Protein AF-0000000066196324 (afdb_homodimer)

Solvent-accessible surface area (backbone atoms only — not comparable to full-atom values): 17799 Å² total; per-residue (Å²): 128,84,72,71,69,70,69,41,38,28,31,6,32,29,72,33,53,55,50,26,10,28,18,34,34,38,29,37,66,86,58,65,70,42,82,74,51,70,40,72,48,75,42,63,86,89,48,53,70,41,58,39,38,46,50,49,46,50,54,51,49,51,51,46,68,74,65,58,53,77,41,42,16,29,51,56,80,77,58,54,43,79,42,72,67,38,53,48,27,35,15,33,46,25,35,52,40,24,53,43,26,74,72,65,71,52,78,63,45,45,32,48,67,50,57,36,30,40,70,76,69,40,54,80,57,51,69,66,55,48,39,50,51,51,27,62,73,66,68,47,93,76,75,75,86,52,54,25,42,57,2,41,43,34,20,50,25,40,55,55,63,61,79,53,94,79,128,128,83,72,71,69,70,69,42,39,27,31,6,32,29,73,33,53,55,50,26,10,28,18,34,34,38,26,36,66,85,58,66,70,41,83,72,50,69,41,72,49,74,43,63,88,87,49,54,69,40,57,39,40,47,50,49,45,52,52,51,49,50,52,44,69,74,64,59,53,78,43,41,15,29,51,56,80,79,57,54,44,81,38,74,67,40,52,48,28,33,13,33,46,26,35,52,39,25,52,42,25,73,73,65,70,51,78,64,46,46,32,47,65,51,57,36,29,38,70,76,70,41,54,79,57,50,69,66,56,47,38,52,50,50,28,62,74,68,68,48,93,76,74,75,85,53,55,26,42,56,2,42,44,34,20,51,25,41,55,57,62,62,80,53,96,77,127

InterPro domains:
  IPR002176 Crossover junction endodeoxyribonuclease RuvC [MF_00034] (8-161)
  IPR002176 Crossover junction endodeoxyribonuclease RuvC [PF02075] (11-156)
  IPR002176 Crossover junction endodeoxyribonuclease RuvC [PR00696] (11-24)
  IPR002176 Crossover junction endodeoxyribonuclease RuvC [PR00696] (69-85)
  IPR002176 Crossover junction endodeoxyribonuclease RuvC [PR00696] (91-107)
  IPR002176 Crossover junction endodeoxyribonuclease RuvC [PR00696] (115-134)
  IPR002176 Crossover junction endodeoxyribonuclease RuvC [PR00696] (146-158)
  IPR002176 Crossover junction endodeoxyribonuclease RuvC [PTHR30194] (8-164)
  IPR002176 Crossover junction endodeoxyribonuclease RuvC [cd16962] (10-160)
  IPR012337 Ribonuclease H-like superfamily [SSF53098] (9-162)
  IPR020563 Crossover junction endodeoxyribonuclease RuvC, magnesium-binding site [PS01321] (121-155)
  IPR036397 Ribonuclease H superfamily [G3DSA:3.30.420.10] (9-164)

pLDDT: mean 91.17, std 13.25, range [33.66, 98.88]

Organism: Synechocystis sp. (strain ATCC 27184 / PCC 6803 / Kazusa) (NCBI:txid1111708)

Foldseek 3Di:
DPPPPAWFWEWFWEFFQAKIKIWIWTDAAPDDIATDDIDMDGDDPPDDLVVSLVSLLVVLLVVCVVRVGPAYFYEDDDDDDPDPRSVSRVVSVVSNQCSCCVPNVYDYFYDYQQQLVVVLPGSPDDQVRLQVSLCVSNVNPDDDSDNNSVRSSRRNCVNNPGHDPPD/DPPPPAWFWEWFWEFFQAKIKIWIWTDAAPDDIATDDIDMDGDDPPDDLVVSLVSLLVVLLVVCVVRVGPAYFYEDDDDDPPDPRSVSRVVSVVSNQCSCCVPNVYDYFYDYQQQLVVVLPGSPDDQVRLQVSLCVSNVNPDDDSDNNSVRSSRRNCVNNPGHDPPD

Nearest PDB structures (foldseek):
  7xhj-assembly1_A  TM=9.266E-01  e=2.458E-14  Deinococcus radiodurans R1 = ATCC 13939 = DSM 20539
  4ep4-assembly1_B  TM=8.508E-01  e=8.827E-15  Thermus thermophilus HB8
  6lw3-assembly1_B  TM=9.001E-01  e=5.065E-14  Pseudomonas aeruginosa
  6s16-assembly1_B  TM=8.963E-01  e=1.795E-13  Thermus thermophilus HB8
  4ld0-assembly1_A  TM=8.942E-01  e=4.998E-13  Thermus thermophilus HB8

Secondary structure (DSSP, 8-state):
-------EEEEEEE--SSEEEEEEEEE-TTS-EEEEEEEEEE--TTS-HHHHHHHHHHHHHHHHHHH--SEEEEEPPP--TT-HHHHHHHHHHHHHHHHHHHHH-PPPEEE-HHHHHHHHT-TT--HHHHHHHHHHHHT-S---SSHHHHHHHHHHHHHTT------/-------EEEEEEE--SSEEEEEEEEE-TTS-EEEEEEEEEE--TTS-HHHHHHHHHHHHHHHHHHH--SEEEEEPPP--TT-HHHHHHHHHHHHHHHHHHHHH-PPPEEE-HHHHHHHHT-TT--HHHHHHHHHHHHT-S---SSHHHHHHHHHHHHHTT------

Structure (mmCIF, N/CA/C/O backbone):
data_AF-0000000066196324-model_v1
#
loop_
_entity.id
_entity.type
_entity.pdbx_description
1 polymer 'Crossover junction endodeoxyribonuclease RuvC'
#
loop_
_atom_site.group_PDB
_atom_site.id
_atom_site.type_symbol
_atom_site.label_atom_id
_atom_site.label_alt_id
_atom_site.label_comp_id
_atom_site.label_asym_id
_atom_site.label_entity_id
_atom_site.label_seq_id
_atom_site.pdbx_PDB_ins_code
_atom_site.Cartn_x
_atom_site.Cartn_y
_atom_site.Cartn_z
_atom_site.occupancy
_atom_site.B_iso_or_equiv
_atom_site.auth_seq_id
_atom_site.auth_comp_id
_atom_site.auth_asym_id
_atom_site.auth_atom_id
_atom_site.pdbx_PDB_model_num
ATOM 1 N N . MET A 1 1 ? 29.625 -33.938 -5.031 1 34.09 1 MET A N 1
ATOM 2 C CA . MET A 1 1 ? 28.391 -34.219 -4.316 1 34.09 1 MET A CA 1
ATOM 3 C C . MET A 1 1 ? 27.25 -33.375 -4.836 1 34.09 1 MET A C 1
ATOM 5 O O . MET A 1 1 ? 27.312 -32.125 -4.789 1 34.09 1 MET A O 1
ATOM 9 N N . ASP A 1 2 ? 26.672 -33.688 -5.973 1 37.53 2 ASP A N 1
ATOM 10 C CA . ASP A 1 2 ? 25.625 -33.062 -6.785 1 37.53 2 ASP A CA 1
ATOM 11 C C . ASP A 1 2 ? 24.5 -32.5 -5.906 1 37.53 2 ASP A C 1
ATOM 13 O O . ASP A 1 2 ? 23.812 -33.25 -5.207 1 37.53 2 ASP A O 1
ATOM 17 N N . GLN A 1 3 ? 24.797 -31.609 -4.949 1 40.84 3 GLN A N 1
ATOM 18 C CA . GLN A 1 3 ? 23.875 -31.078 -3.947 1 40.84 3 GLN A CA 1
ATOM 19 C C . GLN A 1 3 ? 22.453 -30.938 -4.516 1 40.84 3 GLN A C 1
ATOM 21 O O . GLN A 1 3 ? 22.234 -30.172 -5.445 1 40.84 3 GLN A O 1
ATOM 26 N N . THR A 1 4 ? 21.703 -31.984 -4.914 1 48.16 4 THR A N 1
ATOM 27 C CA . THR A 1 4 ? 20.281 -32.062 -5.223 1 48.16 4 THR A CA 1
ATOM 28 C C . THR A 1 4 ? 19.5 -30.969 -4.512 1 48.16 4 THR A C 1
ATOM 30 O O . THR A 1 4 ? 19.422 -30.969 -3.281 1 48.16 4 THR A O 1
ATOM 33 N N . GLU A 1 5 ? 19.688 -29.75 -4.926 1 57.16 5 GLU A N 1
ATOM 34 C CA . GLU A 1 5 ? 19.062 -28.594 -4.312 1 57.16 5 GLU A CA 1
ATOM 35 C C . GLU A 1 5 ? 17.641 -28.906 -3.85 1 57.16 5 GLU A C 1
ATOM 37 O O . GLU A 1 5 ? 16.859 -29.5 -4.594 1 57.16 5 GLU A O 1
ATOM 42 N N . ALA A 1 6 ? 17.422 -29.281 -2.492 1 67.38 6 ALA A N 1
ATOM 43 C CA . ALA A 1 6 ? 16.156 -29.625 -1.851 1 67.38 6 ALA A CA 1
ATOM 44 C C . ALA A 1 6 ? 15 -28.812 -2.441 1 67.38 6 ALA A C 1
ATOM 46 O O . ALA A 1 6 ? 15.203 -27.688 -2.924 1 67.38 6 ALA A O 1
ATOM 47 N N . ALA A 1 7 ? 13.883 -29.5 -2.73 1 84.19 7 ALA A N 1
ATOM 48 C CA . ALA A 1 7 ? 12.648 -28.859 -3.174 1 84.19 7 ALA A CA 1
ATOM 49 C C . ALA A 1 7 ? 12.336 -27.625 -2.332 1 84.19 7 ALA A C 1
ATOM 51 O O . ALA A 1 7 ? 12.578 -27.625 -1.124 1 84.19 7 ALA A O 1
ATOM 52 N N . GLN A 1 8 ? 12.094 -26.516 -3.062 1 92.94 8 GLN A N 1
ATOM 53 C CA . GLN A 1 8 ? 11.672 -25.297 -2.395 1 92.94 8 GLN A CA 1
ATOM 54 C C . GLN A 1 8 ? 10.172 -25.062 -2.562 1 92.94 8 GLN A C 1
ATOM 56 O O . GLN A 1 8 ? 9.594 -25.422 -3.588 1 92.94 8 GLN A O 1
ATOM 61 N N . ARG A 1 9 ? 9.555 -24.531 -1.529 1 97.81 9 ARG A N 1
ATOM 62 C CA . ARG A 1 9 ? 8.148 -24.141 -1.616 1 97.81 9 ARG A CA 1
ATOM 63 C C . ARG A 1 9 ? 8.016 -22.688 -2.043 1 97.81 9 ARG A C 1
ATOM 65 O O . ARG A 1 9 ? 8.562 -21.781 -1.394 1 97.81 9 ARG A O 1
ATOM 72 N N . TRP A 1 10 ? 7.324 -22.469 -3.158 1 98.25 10 TRP A N 1
ATOM 73 C CA . TRP A 1 10 ? 7.102 -21.141 -3.729 1 98.25 10 TRP A CA 1
ATOM 74 C C . TRP A 1 10 ? 5.652 -20.703 -3.539 1 98.25 10 TRP A C 1
ATOM 76 O O . TRP A 1 10 ? 4.73 -21.5 -3.709 1 98.25 10 TRP A O 1
ATOM 86 N N . LEU A 1 11 ? 5.52 -19.531 -3.145 1 98.81 11 LEU A N 1
ATOM 87 C CA . LEU A 1 11 ? 4.219 -18.875 -3.201 1 98.81 11 LEU A CA 1
ATOM 88 C C . LEU A 1 11 ? 4.148 -17.906 -4.383 1 98.81 11 LEU A C 1
ATOM 90 O O . LEU A 1 11 ? 5.004 -17.031 -4.531 1 98.81 11 LEU A O 1
ATOM 94 N N . GLY A 1 12 ? 3.213 -18.109 -5.297 1 98.75 12 GLY A N 1
ATOM 95 C CA . GLY A 1 12 ? 2.869 -17.141 -6.332 1 98.75 12 GLY A CA 1
ATOM 96 C C . GLY A 1 12 ? 1.691 -16.266 -5.961 1 98.75 12 GLY A C 1
ATOM 97 O O . GLY A 1 12 ? 0.708 -16.734 -5.391 1 98.75 12 GLY A O 1
ATOM 98 N N . ILE A 1 13 ? 1.803 -14.984 -6.246 1 98.75 13 ILE A N 1
ATOM 99 C CA . ILE A 1 13 ? 0.727 -14.055 -5.922 1 98.75 13 ILE A CA 1
ATOM 100 C C . ILE A 1 13 ? 0.417 -13.18 -7.137 1 98.75 13 ILE A C 1
ATOM 102 O O . ILE A 1 13 ? 1.325 -12.609 -7.75 1 98.75 13 ILE A O 1
ATOM 106 N N . ASP A 1 14 ? -0.79 -13.102 -7.535 1 97.56 14 ASP A N 1
ATOM 107 C CA . ASP A 1 14 ? -1.358 -12.094 -8.422 1 97.56 14 ASP A CA 1
ATOM 108 C C . ASP A 1 14 ? -2.141 -11.039 -7.633 1 97.56 14 ASP A C 1
ATOM 110 O O . ASP A 1 14 ? -3.322 -11.234 -7.34 1 97.56 14 ASP A O 1
ATOM 114 N N . PRO A 1 15 ? -1.51 -9.914 -7.387 1 96.81 15 PRO A N 1
ATOM 115 C CA . PRO A 1 15 ? -2.092 -8.969 -6.426 1 96.81 15 PRO A CA 1
ATOM 116 C C . PRO A 1 15 ? -3.305 -8.227 -6.984 1 96.81 15 PRO A C 1
ATOM 118 O O . PRO A 1 15 ? -3.387 -8 -8.195 1 96.81 15 PRO A O 1
ATOM 121 N N . GLY A 1 16 ? -4.18 -7.797 -6.148 1 94.44 16 GLY A N 1
ATOM 122 C CA . GLY A 1 16 ? -5.379 -7.004 -6.363 1 94.44 16 GLY A CA 1
ATOM 123 C C . GLY A 1 16 ? -6 -6.496 -5.074 1 94.44 16 GLY A C 1
ATOM 124 O O . GLY A 1 16 ? -5.605 -6.91 -3.984 1 94.44 16 GLY A O 1
ATOM 125 N N . LEU A 1 17 ? -6.922 -5.613 -5.285 1 94.69 17 LEU A N 1
ATOM 126 C CA . LEU A 1 17 ? -7.66 -5.176 -4.105 1 94.69 17 LEU A CA 1
ATOM 127 C C . LEU A 1 17 ? -8.906 -6.027 -3.896 1 94.69 17 LEU A C 1
ATOM 129 O O . LEU A 1 17 ? -9.141 -6.535 -2.799 1 94.69 17 LEU A O 1
ATOM 133 N N . ALA A 1 18 ? -9.648 -6.199 -4.965 1 95.69 18 ALA A N 1
ATOM 134 C CA . ALA A 1 18 ? -10.891 -6.965 -4.879 1 95.69 18 ALA A CA 1
ATOM 135 C C . ALA A 1 18 ? -10.609 -8.461 -4.852 1 95.69 18 ALA A C 1
ATOM 137 O O . ALA A 1 18 ? -11.219 -9.203 -4.082 1 95.69 18 ALA A O 1
ATOM 138 N N . ILE A 1 19 ? -9.656 -8.891 -5.688 1 97 19 ILE A N 1
ATOM 139 C CA . ILE A 1 19 ? -9.312 -10.305 -5.781 1 97 19 ILE A CA 1
ATOM 140 C C . ILE A 1 19 ? -7.797 -10.461 -5.84 1 97 19 ILE A C 1
ATOM 142 O O . ILE A 1 19 ? -7.121 -9.75 -6.582 1 97 19 ILE A O 1
ATOM 146 N N . ILE A 1 20 ? -7.238 -11.375 -5.016 1 98.12 20 ILE A N 1
ATOM 147 C CA . ILE A 1 20 ? -5.836 -11.773 -5.031 1 98.12 20 ILE A CA 1
ATOM 148 C C . ILE A 1 20 ? -5.727 -13.266 -5.332 1 98.12 20 ILE A C 1
ATOM 150 O O . ILE A 1 20 ? -6.312 -14.094 -4.625 1 98.12 20 ILE A O 1
ATOM 154 N N . GLY A 1 21 ? -5.055 -13.641 -6.43 1 98.38 21 GLY A N 1
ATOM 155 C CA . GLY A 1 21 ? -4.734 -15.047 -6.656 1 98.38 21 GLY A CA 1
ATOM 156 C C . GLY A 1 21 ? -3.484 -15.492 -5.922 1 98.38 21 GLY A C 1
ATOM 157 O O . GLY A 1 21 ? -2.527 -14.734 -5.785 1 98.38 21 GLY A O 1
ATOM 158 N N . TRP A 1 22 ? -3.498 -16.719 -5.434 1 98.81 22 TRP A N 1
ATOM 159 C CA . TRP A 1 22 ? -2.318 -17.281 -4.785 1 98.81 22 TRP A CA 1
ATOM 160 C C . TRP A 1 22 ? -2.158 -18.766 -5.137 1 98.81 22 TRP A C 1
ATOM 162 O O . TRP A 1 22 ? -3.135 -19.438 -5.469 1 98.81 22 TRP A O 1
ATOM 172 N N . ALA A 1 23 ? -0.901 -19.203 -5.148 1 98.69 23 ALA A N 1
ATOM 173 C CA . ALA A 1 23 ? -0.61 -20.609 -5.422 1 98.69 23 ALA A CA 1
ATOM 174 C C . ALA A 1 23 ? 0.661 -21.062 -4.703 1 98.69 23 ALA A C 1
ATOM 176 O O . ALA A 1 23 ? 1.608 -20.281 -4.566 1 98.69 23 ALA A O 1
ATOM 177 N N . ILE A 1 24 ? 0.648 -22.281 -4.246 1 98.62 24 ILE A N 1
ATOM 178 C CA . ILE A 1 24 ? 1.79 -22.906 -3.592 1 98.62 24 ILE A CA 1
ATOM 179 C C . ILE A 1 24 ? 2.346 -24.016 -4.477 1 98.62 24 ILE A C 1
ATOM 181 O O . ILE A 1 24 ? 1.619 -24.938 -4.855 1 98.62 24 ILE A O 1
ATOM 185 N N . LEU A 1 25 ? 3.588 -23.891 -4.812 1 97.62 25 LEU A N 1
ATOM 186 C CA . LEU A 1 25 ? 4.281 -24.906 -5.598 1 97.62 25 LEU A CA 1
ATOM 187 C C . LEU A 1 25 ? 5.48 -25.453 -4.836 1 97.62 25 LEU A C 1
ATOM 189 O O . LEU A 1 25 ? 6.203 -24.703 -4.176 1 97.62 25 LEU A O 1
ATOM 193 N N . ASP A 1 26 ? 5.648 -26.766 -4.926 1 96.81 26 ASP A N 1
ATOM 194 C CA . ASP A 1 26 ? 6.902 -27.391 -4.504 1 96.81 26 ASP A CA 1
ATOM 195 C C . ASP A 1 26 ? 7.738 -27.812 -5.711 1 96.81 26 ASP A C 1
ATOM 197 O O . ASP A 1 26 ? 7.207 -28.359 -6.684 1 96.81 26 ASP A O 1
ATOM 201 N N . GLY A 1 27 ? 9 -27.438 -5.695 1 93.44 27 GLY A N 1
ATOM 202 C CA . GLY A 1 27 ? 9.797 -27.938 -6.801 1 93.44 27 GLY A CA 1
ATOM 203 C C . GLY A 1 27 ? 11.242 -27.484 -6.758 1 93.44 27 GLY A C 1
ATOM 204 O O . GLY A 1 27 ? 11.664 -26.828 -5.797 1 93.44 27 GLY A O 1
ATOM 205 N N . GLN A 1 28 ? 11.922 -28.016 -7.676 1 88.19 28 GLN A N 1
ATOM 206 C CA . GLN A 1 28 ? 13.289 -27.594 -7.977 1 88.19 28 GLN A CA 1
ATOM 207 C C . GLN A 1 28 ? 13.367 -26.922 -9.344 1 88.19 28 GLN A C 1
ATOM 209 O O . GLN A 1 28 ? 12.641 -27.297 -10.266 1 88.19 28 GLN A O 1
ATOM 214 N N . PRO A 1 29 ? 14.242 -25.938 -9.383 1 81.62 29 PRO A N 1
ATOM 215 C CA . PRO A 1 29 ? 14.359 -25.234 -10.672 1 81.62 29 PRO A CA 1
ATOM 216 C C . PRO A 1 29 ? 14.57 -26.188 -11.836 1 81.62 29 PRO A C 1
ATOM 218 O O . PRO A 1 29 ? 15.391 -27.109 -11.75 1 81.62 29 PRO A O 1
ATOM 221 N N . ASP A 1 30 ? 13.812 -25.922 -12.883 1 75.56 30 ASP A N 1
ATOM 222 C CA . ASP A 1 30 ? 13.922 -26.594 -14.172 1 75.56 30 ASP A CA 1
ATOM 223 C C . ASP A 1 30 ? 13.719 -28.094 -14.023 1 75.56 30 ASP A C 1
ATOM 225 O O . ASP A 1 30 ? 14.227 -28.875 -14.828 1 75.56 30 ASP A O 1
ATOM 229 N N . LEU A 1 31 ? 13.266 -28.516 -12.93 1 78.5 31 LEU A N 1
ATOM 230 C CA . LEU A 1 31 ? 12.891 -29.906 -12.75 1 78.5 31 LEU A CA 1
ATOM 231 C C . LEU A 1 31 ? 11.383 -30.047 -12.57 1 78.5 31 LEU A C 1
ATOM 233 O O . LEU A 1 31 ? 10.609 -29.297 -13.156 1 78.5 31 LEU A O 1
ATOM 237 N N . SER A 1 32 ? 10.984 -30.906 -11.656 1 84.75 32 SER A N 1
ATOM 238 C CA . SER A 1 32 ? 9.562 -31.156 -11.469 1 84.75 32 SER A CA 1
ATOM 239 C C . SER A 1 32 ? 8.969 -30.203 -10.438 1 84.75 32 SER A C 1
ATOM 241 O O . SER A 1 32 ? 9.625 -29.828 -9.469 1 84.75 32 SER A O 1
ATOM 243 N N . ALA A 1 33 ? 7.863 -29.562 -10.859 1 92.81 33 ALA A N 1
ATOM 244 C CA . ALA A 1 33 ? 7.074 -28.734 -9.945 1 92.81 33 ALA A CA 1
ATOM 245 C C . ALA A 1 33 ? 5.75 -29.422 -9.602 1 92.81 33 ALA A C 1
ATOM 247 O O . ALA A 1 33 ? 5.133 -30.062 -10.461 1 92.81 33 ALA A O 1
ATOM 248 N N . HIS A 1 34 ? 5.441 -29.359 -8.336 1 95.12 34 HIS A N 1
ATOM 249 C CA . HIS A 1 34 ? 4.18 -29.906 -7.84 1 95.12 34 HIS A CA 1
ATOM 250 C C . HIS A 1 34 ? 3.275 -28.797 -7.305 1 95.12 34 HIS A C 1
ATOM 252 O O . HIS A 1 34 ? 3.705 -27.984 -6.492 1 95.12 34 HIS A O 1
ATOM 258 N N . LEU A 1 35 ? 2.037 -28.781 -7.809 1 96.69 35 LEU A N 1
ATOM 259 C CA . LEU A 1 35 ? 1.046 -27.828 -7.305 1 96.69 35 LEU A CA 1
ATOM 260 C C . LEU A 1 35 ? 0.462 -28.312 -5.98 1 96.69 35 LEU A C 1
ATOM 262 O O . LEU A 1 35 ? -0.25 -29.328 -5.941 1 96.69 35 LEU A O 1
ATOM 266 N N . VAL A 1 36 ? 0.73 -27.656 -4.902 1 97.38 36 VAL A N 1
ATOM 267 C CA . VAL A 1 36 ? 0.341 -28.062 -3.557 1 97.38 36 VAL A CA 1
ATOM 268 C C . VAL A 1 36 ? -1.073 -27.562 -3.256 1 97.38 36 VAL A C 1
ATOM 270 O O . VAL A 1 36 ? -1.91 -28.328 -2.762 1 97.38 36 VAL A O 1
ATOM 273 N N . ASP A 1 37 ? -1.318 -26.312 -3.469 1 98 37 ASP A N 1
ATOM 274 C CA . ASP A 1 37 ? -2.611 -25.672 -3.225 1 98 37 ASP A CA 1
ATOM 275 C C . ASP A 1 37 ? -2.709 -24.328 -3.949 1 98 37 ASP A C 1
ATOM 277 O O . ASP A 1 37 ? -1.703 -23.797 -4.426 1 98 37 ASP A O 1
ATOM 281 N N . TYR A 1 38 ? -3.908 -23.875 -4.152 1 98.06 38 TYR A N 1
ATOM 282 C CA . TYR A 1 38 ? -4.145 -22.594 -4.797 1 98.06 38 TYR A CA 1
ATOM 283 C C . TYR A 1 38 ? -5.523 -22.047 -4.434 1 98.06 38 TYR A C 1
ATOM 285 O O . TYR A 1 38 ? -6.359 -22.766 -3.893 1 98.06 38 TYR A O 1
ATOM 293 N N . GLY A 1 39 ? -5.707 -20.766 -4.645 1 98 39 GLY A N 1
ATOM 294 C CA . GLY A 1 39 ? -6.996 -20.156 -4.363 1 98 39 GLY A CA 1
ATOM 295 C C . GLY A 1 39 ? -7.012 -18.672 -4.594 1 98 39 GLY A C 1
ATOM 296 O O . GLY A 1 39 ? -6.145 -18.125 -5.285 1 98 39 GLY A O 1
ATOM 297 N N . ILE A 1 40 ? -8.117 -18.078 -4.137 1 98.19 40 ILE A N 1
ATOM 298 C CA . ILE A 1 40 ? -8.273 -16.641 -4.25 1 98.19 40 ILE A CA 1
ATOM 299 C C . ILE A 1 40 ? -8.625 -16.047 -2.891 1 98.19 40 ILE A C 1
ATOM 301 O O . ILE A 1 40 ? -9.234 -16.719 -2.055 1 98.19 40 ILE A O 1
ATOM 305 N N . ILE A 1 41 ? -8.133 -14.883 -2.641 1 98.19 41 ILE A N 1
ATOM 306 C CA . ILE A 1 41 ? -8.578 -14.008 -1.563 1 98.19 41 ILE A CA 1
ATOM 307 C C . ILE A 1 41 ? -9.516 -12.938 -2.123 1 98.19 41 ILE A C 1
ATOM 309 O O . ILE A 1 41 ? -9.172 -12.234 -3.072 1 98.19 41 ILE A O 1
ATOM 313 N N . GLU A 1 42 ? -10.711 -12.836 -1.603 1 97.88 42 GLU A N 1
ATOM 314 C CA . GLU A 1 42 ? -11.68 -11.844 -2.062 1 97.88 42 GLU A CA 1
ATOM 315 C C . GLU A 1 42 ? -12.039 -10.859 -0.95 1 97.88 42 GLU A C 1
ATOM 317 O O . GLU A 1 42 ? -12.203 -11.258 0.205 1 97.88 42 GLU A O 1
ATOM 322 N N . THR A 1 43 ? -12.047 -9.625 -1.258 1 97.75 43 THR A N 1
ATOM 323 C CA . THR A 1 43 ? -12.57 -8.617 -0.341 1 97.75 43 THR A CA 1
ATOM 324 C C . THR A 1 43 ? -13.914 -8.094 -0.827 1 97.75 43 THR A C 1
ATOM 326 O O . THR A 1 43 ? -14.18 -8.055 -2.031 1 97.75 43 THR A O 1
ATOM 329 N N . SER A 1 44 ? -14.742 -7.676 0.057 1 96 44 SER A N 1
ATOM 330 C CA . SER A 1 44 ? -16.078 -7.203 -0.299 1 96 44 SER A CA 1
ATOM 331 C C . SER A 1 44 ? -16.031 -5.805 -0.902 1 96 44 SER A C 1
ATOM 333 O O . SER A 1 44 ? -15.352 -4.918 -0.373 1 96 44 SER A O 1
ATOM 335 N N . LYS A 1 45 ? -16.797 -5.617 -1.94 1 92.88 45 LYS A N 1
ATOM 336 C CA . LYS A 1 45 ? -16.891 -4.316 -2.594 1 92.88 45 LYS A CA 1
ATOM 337 C C . LYS A 1 45 ? -17.609 -3.301 -1.703 1 92.88 45 LYS A C 1
ATOM 339 O O . LYS A 1 45 ? -17.578 -2.098 -1.979 1 92.88 45 LYS A O 1
ATOM 344 N N . ASN A 1 46 ? -18.266 -3.777 -0.652 1 95.5 46 ASN A N 1
ATOM 345 C CA . ASN A 1 46 ? -19.016 -2.908 0.249 1 95.5 46 ASN A CA 1
ATOM 346 C C . ASN A 1 46 ? -18.109 -2.34 1.35 1 95.5 46 ASN A C 1
ATOM 348 O O . ASN A 1 46 ? -18.547 -1.487 2.127 1 95.5 46 ASN A O 1
ATOM 352 N N . LEU A 1 47 ? -16.906 -2.783 1.389 1 96.06 47 LEU A N 1
ATOM 353 C CA . LEU A 1 47 ? -15.961 -2.316 2.402 1 96.06 47 LEU A CA 1
ATOM 354 C C . LEU A 1 47 ? -15.094 -1.187 1.86 1 96.06 47 LEU A C 1
ATOM 356 O O . LEU A 1 47 ? -14.797 -1.145 0.664 1 96.06 47 LEU A O 1
ATOM 360 N N . SER A 1 48 ? -14.711 -0.273 2.764 1 95.19 48 SER A N 1
ATOM 361 C CA . SER A 1 48 ? -13.75 0.766 2.4 1 95.19 48 SER A CA 1
ATOM 362 C C . SER A 1 48 ? -12.375 0.173 2.111 1 95.19 48 SER A C 1
ATOM 364 O O . SER A 1 48 ? -12.102 -0.975 2.469 1 95.19 48 SER A O 1
ATOM 366 N N . THR A 1 49 ? -11.555 0.912 1.455 1 94.56 49 THR A N 1
ATOM 367 C CA . THR A 1 49 ? -10.219 0.446 1.122 1 94.56 49 THR A CA 1
ATOM 368 C C . THR A 1 49 ? -9.461 0.033 2.381 1 94.56 49 THR A C 1
ATOM 370 O O . THR A 1 49 ? -8.906 -1.067 2.447 1 94.56 49 THR A O 1
ATOM 373 N N . PRO A 1 50 ? -9.477 0.82 3.496 1 96.81 50 PRO A N 1
ATOM 374 C CA . PRO A 1 50 ? -8.766 0.406 4.703 1 96.81 50 PRO A CA 1
ATOM 375 C C . PRO A 1 50 ? -9.297 -0.9 5.289 1 96.81 50 PRO A C 1
ATOM 377 O O . PRO A 1 50 ? -8.523 -1.737 5.754 1 96.81 50 PRO A O 1
ATOM 380 N N . GLU A 1 51 ? -10.586 -1.053 5.227 1 97.81 51 GLU A N 1
ATOM 381 C CA . GLU A 1 51 ? -11.188 -2.297 5.703 1 97.81 51 GLU A CA 1
ATOM 382 C C . GLU A 1 51 ? -10.703 -3.49 4.879 1 97.81 51 GLU A C 1
ATOM 384 O O . GLU A 1 51 ? -10.406 -4.551 5.43 1 97.81 51 GLU A O 1
ATOM 389 N N . ARG A 1 52 ? -10.68 -3.297 3.623 1 98.31 52 ARG A N 1
ATOM 390 C CA . ARG A 1 52 ? -10.211 -4.352 2.729 1 98.31 52 ARG A CA 1
ATOM 391 C C . ARG A 1 52 ? -8.734 -4.664 2.975 1 98.31 52 ARG A C 1
ATOM 393 O O . ARG A 1 52 ? -8.328 -5.824 2.906 1 98.31 52 ARG A O 1
ATOM 400 N N . LEU A 1 53 ? -7.973 -3.674 3.297 1 98.56 53 LEU A N 1
ATOM 401 C CA . LEU A 1 53 ? -6.547 -3.863 3.553 1 98.56 53 LEU A CA 1
ATOM 402 C C . LEU A 1 53 ? -6.328 -4.688 4.816 1 98.56 53 LEU A C 1
ATOM 404 O O . LEU A 1 53 ? -5.406 -5.504 4.879 1 98.56 53 LEU A O 1
ATOM 408 N N . VAL A 1 54 ? -7.168 -4.488 5.824 1 98.69 54 VAL A N 1
ATOM 409 C CA . VAL A 1 54 ? -7.086 -5.285 7.047 1 98.69 54 VAL A CA 1
ATOM 410 C C . VAL A 1 54 ? -7.383 -6.75 6.727 1 98.69 54 VAL A C 1
ATOM 412 O O . VAL A 1 54 ? -6.703 -7.648 7.227 1 98.69 54 VAL A O 1
ATOM 415 N N . GLU A 1 55 ? -8.359 -6.969 5.863 1 98.56 55 GLU A N 1
ATOM 416 C CA . GLU A 1 55 ? -8.672 -8.328 5.441 1 98.56 55 GLU A CA 1
ATOM 417 C C . GLU A 1 55 ? -7.496 -8.969 4.703 1 98.56 55 GLU A C 1
ATOM 419 O O . GLU A 1 55 ? -7.148 -10.117 4.957 1 98.56 55 GLU A O 1
ATOM 424 N N . ILE A 1 56 ? -6.914 -8.227 3.836 1 98.81 56 ILE A N 1
ATOM 425 C CA . ILE A 1 56 ? -5.789 -8.719 3.051 1 98.81 56 ILE A CA 1
ATOM 426 C C . ILE A 1 56 ? -4.621 -9.055 3.977 1 98.81 56 ILE A C 1
ATOM 428 O O . ILE A 1 56 ? -3.994 -10.109 3.832 1 98.81 56 ILE A O 1
ATOM 432 N N . GLU A 1 57 ? -4.324 -8.164 4.949 1 98.88 57 GLU A N 1
ATOM 433 C CA . GLU A 1 57 ? -3.262 -8.43 5.914 1 98.88 57 GLU A CA 1
ATOM 434 C C . GLU A 1 57 ? -3.479 -9.766 6.621 1 98.88 57 GLU A C 1
ATOM 436 O O . GLU A 1 57 ? -2.553 -10.578 6.73 1 98.88 57 GLU A O 1
ATOM 441 N N . GLN A 1 58 ? -4.695 -9.969 7.047 1 98.75 58 GLN A N 1
ATOM 442 C CA . GLN A 1 58 ? -5.023 -11.18 7.789 1 98.75 58 GLN A CA 1
ATOM 443 C C . GLN A 1 58 ? -4.914 -12.422 6.902 1 98.75 58 GLN A C 1
ATOM 445 O O . GLN A 1 58 ? -4.363 -13.445 7.316 1 98.75 58 GLN A O 1
ATOM 450 N N . ASP A 1 59 ? -5.438 -12.352 5.707 1 98.75 59 ASP A N 1
ATOM 451 C CA . ASP A 1 59 ? -5.457 -13.5 4.812 1 98.75 59 ASP A CA 1
ATOM 452 C C . ASP A 1 59 ? -4.039 -13.883 4.383 1 98.75 59 ASP A C 1
ATOM 454 O O . ASP A 1 59 ? -3.709 -15.07 4.309 1 98.75 59 ASP A O 1
ATOM 458 N N . ILE A 1 60 ? -3.205 -12.891 4.113 1 98.81 60 ILE A N 1
ATOM 459 C CA . ILE A 1 60 ? -1.823 -13.172 3.744 1 98.81 60 ILE A CA 1
ATOM 460 C C . ILE A 1 60 ? -1.083 -13.781 4.934 1 98.81 60 ILE A C 1
ATOM 462 O O . ILE A 1 60 ? -0.297 -14.719 4.77 1 98.81 60 ILE A O 1
ATOM 466 N N . HIS A 1 61 ? -1.34 -13.242 6.121 1 98.75 61 HIS A N 1
ATOM 467 C CA . HIS A 1 61 ? -0.76 -13.805 7.332 1 98.75 61 HIS A CA 1
ATOM 468 C C . HIS A 1 61 ? -1.078 -15.297 7.453 1 98.75 61 HIS A C 1
ATOM 470 O O . HIS A 1 61 ? -0.184 -16.109 7.695 1 98.75 61 HIS A O 1
ATOM 476 N N . VAL A 1 62 ? -2.314 -15.648 7.23 1 98.62 62 VAL A N 1
ATOM 477 C CA . VAL A 1 62 ? -2.766 -17.031 7.367 1 98.62 62 VAL A CA 1
ATOM 478 C C . VAL A 1 62 ? -2.076 -17.906 6.32 1 98.62 62 VAL A C 1
ATOM 480 O O . VAL A 1 62 ? -1.626 -19 6.625 1 98.62 62 VAL A O 1
ATOM 483 N N . LEU A 1 63 ? -1.97 -17.375 5.125 1 98.56 63 LEU A N 1
ATOM 484 C CA . LEU A 1 63 ? -1.325 -18.094 4.031 1 98.56 63 LEU A CA 1
ATOM 485 C C . LEU A 1 63 ? 0.135 -18.391 4.359 1 98.56 63 LEU A C 1
ATOM 487 O O . LEU A 1 63 ? 0.604 -19.516 4.176 1 98.56 63 LEU A O 1
ATOM 491 N N . LEU A 1 64 ? 0.851 -17.406 4.875 1 98.75 64 LEU A N 1
ATOM 492 C CA . LEU A 1 64 ? 2.266 -17.547 5.199 1 98.75 64 LEU A CA 1
ATOM 493 C C . LEU A 1 64 ? 2.459 -18.516 6.363 1 98.75 64 LEU A C 1
ATOM 495 O O . LEU A 1 64 ? 3.414 -19.297 6.375 1 98.75 64 LEU A O 1
ATOM 499 N N . GLU A 1 65 ? 1.566 -18.438 7.336 1 98.56 65 GLU A N 1
ATOM 500 C CA . GLU A 1 65 ? 1.643 -19.328 8.492 1 98.56 65 GLU A CA 1
ATOM 501 C C . GLU A 1 65 ? 1.377 -20.766 8.094 1 98.56 65 GLU A C 1
ATOM 503 O O . GLU A 1 65 ? 2.072 -21.688 8.547 1 98.56 65 GLU A O 1
ATOM 508 N N . GLU A 1 66 ? 0.442 -20.953 7.25 1 98.5 66 GLU A N 1
ATOM 509 C CA . GLU A 1 66 ? 0.011 -22.297 6.867 1 98.5 66 GLU A CA 1
ATOM 510 C C . GLU A 1 66 ? 1.062 -22.984 6.004 1 98.5 66 GLU A C 1
ATOM 512 O O . GLU A 1 66 ? 1.339 -24.172 6.188 1 98.5 66 GLU A O 1
ATOM 517 N N . PHE A 1 67 ? 1.721 -22.25 5.043 1 98.56 67 PHE A N 1
ATOM 518 C CA . PHE A 1 67 ? 2.498 -22.938 4.023 1 98.56 67 PHE A CA 1
ATOM 519 C C . PHE A 1 67 ? 3.986 -22.672 4.195 1 98.56 67 PHE A C 1
ATOM 521 O O . PHE A 1 67 ? 4.824 -23.375 3.631 1 98.56 67 PHE A O 1
ATOM 528 N N . SER A 1 68 ? 4.344 -21.547 4.91 1 98.25 68 SER A N 1
ATOM 529 C CA . SER A 1 68 ? 5.727 -21.172 5.195 1 98.25 68 SER A CA 1
ATOM 530 C C . SER A 1 68 ? 6.59 -21.25 3.943 1 98.25 68 SER A C 1
ATOM 532 O O . SER A 1 68 ? 7.621 -21.938 3.938 1 98.25 68 SER A O 1
ATOM 534 N N . PRO A 1 69 ? 6.195 -20.547 2.898 1 98.56 69 PRO A N 1
ATOM 535 C CA . PRO A 1 69 ? 6.996 -20.594 1.672 1 98.56 69 PRO A CA 1
ATOM 536 C C . PRO A 1 69 ? 8.422 -20.078 1.879 1 98.56 69 PRO A C 1
ATOM 538 O O . PRO A 1 69 ? 8.664 -19.266 2.766 1 98.56 69 PRO A O 1
ATOM 541 N N . GLN A 1 70 ? 9.312 -20.562 1.07 1 97.56 70 GLN A N 1
ATOM 542 C CA . GLN A 1 70 ? 10.711 -20.141 1.123 1 97.56 70 GLN A CA 1
ATOM 543 C C . GLN A 1 70 ? 11.008 -19.078 0.076 1 97.56 70 GLN A C 1
ATOM 545 O O . GLN A 1 70 ? 12.016 -18.375 0.168 1 97.56 70 GLN A O 1
ATOM 550 N N . ALA A 1 71 ? 10.172 -18.969 -0.913 1 97.94 71 ALA A N 1
ATOM 551 C CA . ALA A 1 71 ? 10.305 -17.984 -1.982 1 97.94 71 ALA A CA 1
ATOM 552 C C . ALA A 1 71 ? 8.938 -17.516 -2.479 1 97.94 71 ALA A C 1
ATOM 554 O O . ALA A 1 71 ? 7.949 -18.25 -2.365 1 97.94 71 ALA A O 1
ATOM 555 N N . ILE A 1 72 ? 8.922 -16.328 -2.945 1 98.5 72 ILE A N 1
ATOM 556 C CA . ILE A 1 72 ? 7.664 -15.758 -3.393 1 98.5 72 ILE A CA 1
ATOM 557 C C . ILE A 1 72 ? 7.867 -15.047 -4.73 1 98.5 72 ILE A C 1
ATOM 559 O O . ILE A 1 72 ? 8.859 -14.344 -4.922 1 98.5 72 ILE A O 1
ATOM 563 N N . ALA A 1 73 ? 7.008 -15.273 -5.684 1 98.12 73 ALA A N 1
ATOM 564 C CA . ALA A 1 73 ? 6.922 -14.523 -6.934 1 98.12 73 ALA A CA 1
ATOM 565 C C . ALA A 1 73 ? 5.602 -13.766 -7.023 1 98.12 73 ALA A C 1
ATOM 567 O O . ALA A 1 73 ? 4.551 -14.281 -6.641 1 98.12 73 ALA A O 1
ATOM 568 N N . MET A 1 74 ? 5.668 -12.555 -7.488 1 97.44 74 MET A N 1
ATOM 569 C CA . MET A 1 74 ? 4.473 -11.719 -7.586 1 97.44 74 MET A CA 1
ATOM 570 C C . MET A 1 74 ? 4.488 -10.898 -8.875 1 97.44 74 MET A C 1
ATOM 572 O O . MET A 1 74 ? 5.551 -10.469 -9.328 1 97.44 74 MET A O 1
ATOM 576 N N . GLU A 1 75 ? 3.299 -10.742 -9.414 1 94.31 75 GLU A N 1
ATOM 577 C CA . GLU A 1 75 ? 3.188 -9.844 -10.562 1 94.31 75 GLU A CA 1
ATOM 578 C C . GLU A 1 75 ? 3.236 -8.383 -10.125 1 94.31 75 GLU A C 1
ATOM 580 O O . GLU A 1 75 ? 2.572 -8 -9.156 1 94.31 75 GLU A O 1
ATOM 585 N N . MET A 1 76 ? 4 -7.602 -10.805 1 88.38 76 MET A N 1
ATOM 586 C CA . MET A 1 76 ? 4.004 -6.16 -10.57 1 88.38 76 MET A CA 1
ATOM 587 C C . MET A 1 76 ? 2.881 -5.484 -11.352 1 88.38 76 MET A C 1
ATOM 589 O O . MET A 1 76 ? 2.861 -5.523 -12.578 1 88.38 76 MET A O 1
ATOM 593 N N . PRO A 1 77 ? 1.963 -4.84 -10.594 1 83.69 77 PRO A N 1
ATOM 594 C CA . PRO A 1 77 ? 0.881 -4.156 -11.305 1 83.69 77 PRO A CA 1
ATOM 595 C C . PRO A 1 77 ? 1.381 -2.998 -12.164 1 83.69 77 PRO A C 1
ATOM 597 O O . PRO A 1 77 ? 2.375 -2.352 -11.82 1 83.69 77 PRO A O 1
ATOM 600 N N . PHE A 1 78 ? 0.664 -2.867 -13.367 1 72.94 78 PHE A N 1
ATOM 601 C CA . PHE A 1 78 ? 0.943 -1.729 -14.234 1 72.94 78 PHE A CA 1
ATOM 602 C C . PHE A 1 78 ? 0.317 -0.456 -13.672 1 72.94 78 PHE A C 1
ATOM 604 O O . PHE A 1 78 ? -0.781 -0.492 -13.117 1 72.94 78 PHE A O 1
ATOM 611 N N . PHE A 1 79 ? 1.087 0.58 -13.445 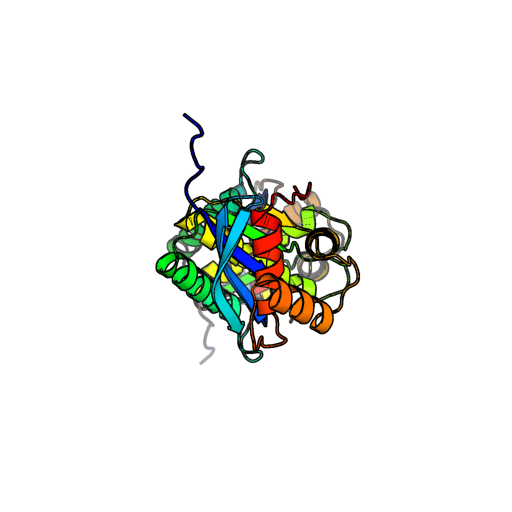1 64.31 79 PHE A N 1
ATOM 612 C CA . PHE A 1 79 ? 0.579 1.815 -12.859 1 64.31 79 PHE A CA 1
ATOM 613 C C . PHE A 1 79 ? 0.283 2.846 -13.945 1 64.31 79 PHE A C 1
ATOM 615 O O . PHE A 1 79 ? 1.197 3.324 -14.617 1 64.31 79 PHE A O 1
ATOM 622 N N . SER A 1 80 ? -0.789 2.562 -14.602 1 56.19 80 SER A N 1
ATOM 623 C CA . SER A 1 80 ? -1.128 3.652 -15.516 1 56.19 80 SER A CA 1
ATOM 624 C C . SER A 1 80 ? -1.935 4.734 -14.805 1 56.19 80 SER A C 1
ATOM 626 O O . SER A 1 80 ? -2.637 4.453 -13.828 1 56.19 80 SER A O 1
ATOM 628 N N . ARG A 1 81 ? -1.734 6.016 -15.117 1 49.53 81 ARG A N 1
ATOM 629 C CA . ARG A 1 81 ? -2.17 7.316 -14.617 1 49.53 81 ARG A CA 1
ATOM 630 C C . ARG A 1 81 ? -3.643 7.285 -14.227 1 49.53 81 ARG A C 1
ATOM 632 O O . ARG A 1 81 ? -4.062 8.008 -13.32 1 49.53 81 ARG A O 1
ATOM 639 N N . GLN A 1 82 ? -4.371 6.715 -15.078 1 49.16 82 GLN A N 1
ATOM 640 C CA . GLN A 1 82 ? -5.773 7.113 -15.07 1 49.16 82 GLN A CA 1
ATOM 641 C C . GLN A 1 82 ? -6.594 6.223 -14.141 1 49.16 82 GLN A C 1
ATOM 643 O O . GLN A 1 82 ? -7.785 6.457 -13.938 1 49.16 82 GLN A O 1
ATOM 648 N N . ILE A 1 83 ? -5.977 5.211 -13.539 1 52.53 83 ILE A N 1
ATOM 649 C CA . ILE A 1 83 ? -7.051 4.32 -13.117 1 52.53 83 ILE A CA 1
ATOM 650 C C . ILE A 1 83 ? -7.105 4.266 -11.586 1 52.53 83 ILE A C 1
ATOM 652 O O . ILE A 1 83 ? -6.102 3.975 -10.938 1 52.53 83 ILE A O 1
ATOM 656 N N . LYS A 1 84 ? -8.086 5.008 -10.992 1 55.41 84 LYS A N 1
ATOM 657 C CA . LYS A 1 84 ? -8.5 4.848 -9.602 1 55.41 84 LYS A CA 1
ATOM 658 C C . LYS A 1 84 ? -8.195 3.439 -9.102 1 55.41 84 LYS A C 1
ATOM 660 O O . LYS A 1 84 ? -7.695 3.266 -7.984 1 55.41 84 LYS A O 1
ATOM 665 N N . ALA A 1 85 ? -8.461 2.49 -9.961 1 57.97 85 ALA A N 1
ATOM 666 C CA . ALA A 1 85 ? -8.242 1.085 -9.625 1 57.97 85 ALA A CA 1
ATOM 667 C C . ALA A 1 85 ? -6.77 0.815 -9.328 1 57.97 85 ALA A C 1
ATOM 669 O O . ALA A 1 85 ? -6.445 0.016 -8.445 1 57.97 85 ALA A O 1
ATOM 670 N N . ALA A 1 86 ? -6.035 1.7 -9.898 1 67.12 86 ALA A N 1
ATOM 671 C CA . ALA A 1 86 ? -4.594 1.498 -9.758 1 67.12 86 ALA A CA 1
ATOM 672 C C . ALA A 1 86 ? -4.121 1.893 -8.359 1 67.12 86 ALA A C 1
ATOM 674 O O . ALA A 1 86 ? -3.244 1.242 -7.789 1 67.12 86 ALA A O 1
ATOM 675 N N . GLY A 1 87 ? -4.895 2.762 -7.754 1 81.38 87 GLY A N 1
ATOM 676 C CA . GLY A 1 87 ? -4.52 3.178 -6.414 1 81.38 87 GLY A CA 1
ATOM 677 C C . GLY A 1 87 ? -4.785 2.113 -5.363 1 81.38 87 GLY A C 1
ATOM 678 O O . GLY A 1 87 ? -3.924 1.834 -4.527 1 81.38 87 GLY A O 1
ATOM 679 N N . GLY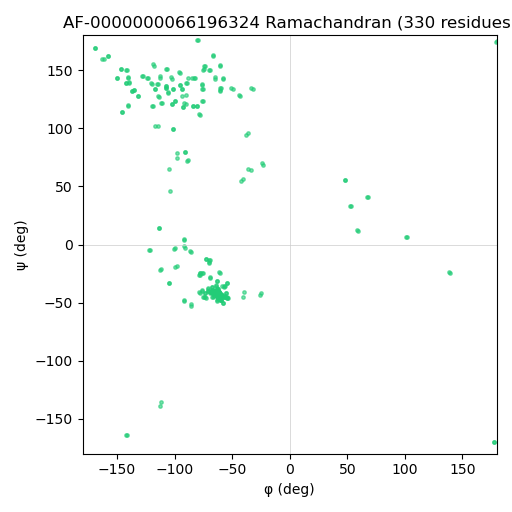 A 1 88 ? -5.93 1.476 -5.496 1 89.12 88 GLY A N 1
ATOM 680 C CA . GLY A 1 88 ? -6.285 0.419 -4.562 1 89.12 88 GLY A CA 1
ATOM 681 C C . GLY A 1 88 ? -5.383 -0.796 -4.664 1 89.12 88 GLY A C 1
ATOM 682 O O . GLY A 1 88 ? -4.977 -1.36 -3.648 1 89.12 88 GLY A O 1
ATOM 683 N N . VAL A 1 89 ? -5.047 -1.13 -5.879 1 91.38 89 VAL A N 1
ATOM 684 C CA . VAL A 1 89 ? -4.203 -2.295 -6.125 1 91.38 89 VAL A CA 1
ATOM 685 C C . VAL A 1 89 ? -2.811 -2.061 -5.547 1 91.38 89 VAL A C 1
ATOM 687 O O . VAL A 1 89 ? -2.236 -2.951 -4.914 1 91.38 89 VAL A O 1
ATOM 690 N N . MET A 1 90 ? -2.303 -0.876 -5.695 1 91.5 90 MET A N 1
ATOM 691 C CA . MET A 1 90 ? -0.963 -0.575 -5.199 1 91.5 90 MET A CA 1
ATOM 692 C C . MET A 1 90 ? -0.945 -0.531 -3.676 1 91.5 90 MET A C 1
ATOM 694 O O . MET A 1 90 ? 0.048 -0.908 -3.053 1 91.5 90 MET A O 1
ATOM 698 N N . GLN A 1 91 ? -2.006 -0.006 -3.123 1 94.56 91 GLN A N 1
ATOM 699 C CA . GLN A 1 91 ? -2.111 -0.055 -1.668 1 94.56 91 GLN A CA 1
ATOM 700 C C . GLN A 1 91 ? -2.121 -1.496 -1.166 1 94.56 91 GLN A C 1
ATOM 702 O O . GLN A 1 91 ? -1.42 -1.83 -0.209 1 94.56 91 GLN A O 1
ATOM 707 N N . ALA A 1 92 ? -2.863 -2.332 -1.838 1 96.44 92 ALA A N 1
ATOM 708 C CA . ALA A 1 92 ? -2.898 -3.75 -1.488 1 96.44 92 ALA A CA 1
ATOM 709 C C . ALA A 1 92 ? -1.521 -4.387 -1.638 1 96.44 92 ALA A C 1
ATOM 711 O O . ALA A 1 92 ? -1.095 -5.168 -0.785 1 96.44 92 ALA A O 1
ATOM 712 N N . LEU A 1 93 ? -0.849 -4.051 -2.738 1 95.88 93 LEU A N 1
ATOM 713 C CA . LEU A 1 93 ? 0.509 -4.539 -2.947 1 95.88 93 LEU A CA 1
ATOM 714 C C . LEU A 1 93 ? 1.409 -4.164 -1.774 1 95.88 93 LEU A C 1
ATOM 716 O O . LEU A 1 93 ? 2.215 -4.977 -1.318 1 95.88 93 LEU A O 1
ATOM 720 N N . GLY A 1 94 ? 1.278 -2.941 -1.275 1 97.19 94 GLY A N 1
ATOM 721 C CA . GLY A 1 94 ? 2.049 -2.5 -0.124 1 97.19 94 GLY A CA 1
ATOM 722 C C . GLY A 1 94 ? 1.805 -3.34 1.115 1 97.19 94 GLY A C 1
ATOM 723 O O . GLY A 1 94 ? 2.748 -3.707 1.819 1 97.19 94 GLY A O 1
ATOM 724 N N . VAL A 1 95 ? 0.586 -3.656 1.371 1 98.75 95 VAL A N 1
ATOM 725 C CA . VAL A 1 95 ? 0.222 -4.441 2.547 1 98.75 95 VAL A CA 1
ATOM 726 C C . VAL A 1 95 ? 0.73 -5.871 2.393 1 98.75 95 VAL A C 1
ATOM 728 O O . VAL A 1 95 ? 1.248 -6.457 3.346 1 98.75 95 VAL A O 1
ATOM 731 N N . ILE A 1 96 ? 0.592 -6.422 1.182 1 98.69 96 ILE A N 1
ATOM 732 C CA . ILE A 1 96 ? 1.089 -7.77 0.913 1 98.69 96 ILE A CA 1
ATOM 733 C C . ILE A 1 96 ? 2.598 -7.816 1.146 1 98.69 96 ILE A C 1
ATOM 735 O O . ILE A 1 96 ? 3.094 -8.695 1.856 1 98.69 96 ILE A O 1
ATOM 739 N N . ASN A 1 97 ? 3.33 -6.859 0.607 1 98 97 ASN A N 1
ATOM 740 C CA . ASN A 1 97 ? 4.777 -6.785 0.776 1 98 97 ASN A CA 1
ATOM 741 C C . ASN A 1 97 ? 5.164 -6.621 2.244 1 98 97 ASN A C 1
ATOM 743 O O . ASN A 1 97 ? 6.121 -7.242 2.711 1 98 97 ASN A O 1
ATOM 747 N N . LEU A 1 98 ? 4.41 -5.801 2.922 1 98.75 98 LEU A N 1
ATOM 748 C CA . LEU A 1 98 ? 4.645 -5.578 4.344 1 98.75 98 LEU A CA 1
ATOM 749 C C . LEU A 1 98 ? 4.555 -6.887 5.121 1 98.75 98 LEU A C 1
ATOM 751 O O . LEU A 1 98 ? 5.477 -7.238 5.859 1 98.75 98 LEU A O 1
ATOM 755 N N . VAL A 1 99 ? 3.484 -7.645 4.926 1 98.81 99 VAL A N 1
ATOM 756 C CA . VAL A 1 99 ? 3.219 -8.844 5.707 1 98.81 99 VAL A CA 1
ATOM 757 C C . VAL A 1 99 ? 4.27 -9.914 5.391 1 98.81 99 VAL A C 1
ATOM 759 O O . VAL A 1 99 ? 4.797 -10.562 6.297 1 98.81 99 VAL A O 1
ATOM 762 N N . ILE A 1 100 ? 4.602 -10.047 4.105 1 98.75 100 ILE A N 1
ATOM 763 C CA . ILE A 1 100 ? 5.586 -11.031 3.664 1 98.75 100 ILE A CA 1
ATOM 764 C C . ILE A 1 100 ? 6.93 -10.75 4.336 1 98.75 100 ILE A C 1
ATOM 766 O O . ILE A 1 100 ? 7.535 -11.648 4.918 1 98.75 100 ILE A O 1
ATOM 770 N N . TYR A 1 101 ? 7.344 -9.555 4.32 1 98.62 101 TYR A N 1
ATOM 771 C CA . TYR A 1 101 ? 8.664 -9.25 4.859 1 98.62 101 TYR A CA 1
ATOM 772 C C . TYR A 1 101 ? 8.648 -9.281 6.383 1 98.62 101 TYR A C 1
ATOM 774 O O . TYR A 1 101 ? 9.578 -9.805 7.008 1 98.62 101 TYR A O 1
ATOM 782 N N . ARG A 1 102 ? 7.621 -8.664 6.91 1 98.31 102 ARG A N 1
ATOM 783 C CA . ARG A 1 102 ? 7.488 -8.617 8.359 1 98.31 102 ARG A CA 1
ATOM 784 C C . ARG A 1 102 ? 7.531 -10.023 8.961 1 98.31 102 ARG A C 1
ATOM 786 O O . ARG A 1 102 ? 8.133 -10.234 10.008 1 98.31 102 ARG A O 1
ATOM 793 N N . GLU A 1 103 ? 7.023 -11.008 8.258 1 98.31 103 GLU A N 1
ATOM 794 C CA . GLU A 1 103 ? 6.824 -12.32 8.859 1 98.31 103 GLU A CA 1
ATOM 795 C C . GLU A 1 103 ? 7.879 -13.312 8.375 1 98.31 103 GLU A C 1
ATOM 797 O O . GLU A 1 103 ? 8.258 -14.227 9.109 1 98.31 103 GLU A O 1
ATOM 802 N N . LYS A 1 104 ? 8.312 -13.156 7.113 1 98.38 104 LYS A N 1
ATOM 803 C CA . LYS A 1 104 ? 9.172 -14.195 6.555 1 98.38 104 LYS A CA 1
ATOM 804 C C . LYS A 1 104 ? 10.516 -13.625 6.113 1 98.38 104 LYS A C 1
ATOM 806 O O . LYS A 1 104 ? 11.414 -14.367 5.715 1 98.38 104 LYS A O 1
ATOM 811 N N . SER A 1 105 ? 10.672 -12.289 6.199 1 98.19 105 SER A N 1
ATOM 812 C CA . SER A 1 105 ? 11.875 -11.602 5.758 1 98.19 105 SER A CA 1
ATOM 813 C C . SER A 1 105 ? 12.242 -11.977 4.324 1 98.19 105 SER A C 1
ATOM 815 O O . SER A 1 105 ? 13.422 -12.102 3.988 1 98.19 105 SER A O 1
ATOM 817 N N . ILE A 1 106 ? 11.18 -12.227 3.494 1 98.12 106 ILE A N 1
ATOM 818 C CA . ILE A 1 106 ? 11.375 -12.609 2.102 1 98.12 106 ILE A CA 1
ATOM 819 C C . ILE A 1 106 ? 11.148 -11.406 1.193 1 98.12 106 ILE A C 1
ATOM 821 O O . ILE A 1 106 ? 10.203 -10.641 1.397 1 98.12 106 ILE A O 1
ATOM 825 N N . GLN A 1 107 ? 12.039 -11.18 0.242 1 96.75 107 GLN A N 1
ATOM 826 C CA . GLN A 1 107 ? 11.836 -10.258 -0.867 1 96.75 107 GLN A CA 1
ATOM 827 C C . GLN A 1 107 ? 11.258 -10.969 -2.084 1 96.75 107 GLN A C 1
ATOM 829 O O . GLN A 1 107 ? 11.891 -11.867 -2.641 1 96.75 107 GLN A O 1
ATOM 834 N N . PRO A 1 108 ? 10.094 -10.586 -2.494 1 96.81 108 PRO A N 1
ATOM 835 C CA . PRO A 1 108 ? 9.516 -11.281 -3.645 1 96.81 108 PRO A C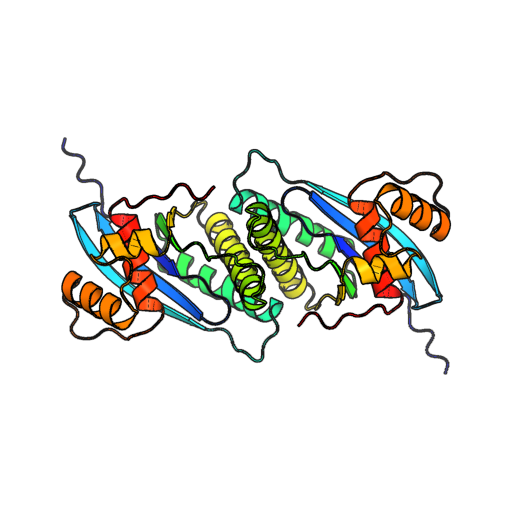A 1
ATOM 836 C C . PRO A 1 108 ? 10.242 -10.984 -4.949 1 96.81 108 PRO A C 1
ATOM 838 O O . PRO A 1 108 ? 10.797 -9.891 -5.113 1 96.81 108 PRO A O 1
ATOM 841 N N . VAL A 1 109 ? 10.203 -11.953 -5.809 1 96.19 109 VAL A N 1
ATOM 842 C CA . VAL A 1 109 ? 10.555 -11.734 -7.207 1 96.19 109 VAL A CA 1
ATOM 843 C C . VAL A 1 109 ? 9.367 -11.117 -7.945 1 96.19 109 VAL A C 1
ATOM 845 O O . VAL A 1 109 ? 8.289 -11.719 -8.016 1 96.19 109 VAL A O 1
ATOM 848 N N . PHE A 1 110 ? 9.602 -9.945 -8.453 1 95.5 110 PHE A N 1
ATOM 849 C CA . PHE A 1 110 ? 8.531 -9.297 -9.211 1 95.5 110 PHE A CA 1
ATOM 850 C C . PHE A 1 110 ? 8.656 -9.602 -10.695 1 95.5 110 PHE A C 1
ATOM 852 O O . PHE A 1 110 ? 9.75 -9.523 -11.266 1 95.5 110 PHE A O 1
ATOM 859 N N . LEU A 1 111 ? 7.535 -9.945 -11.258 1 96.06 111 LEU A N 1
ATOM 860 C CA . LEU A 1 111 ? 7.531 -10.32 -12.664 1 96.06 111 LEU A CA 1
ATOM 861 C C . LEU A 1 111 ? 6.555 -9.461 -13.461 1 96.06 111 LEU A C 1
ATOM 863 O O . LEU A 1 111 ? 5.473 -9.133 -12.969 1 96.06 111 LEU A O 1
ATOM 867 N N . HIS A 1 112 ? 6.934 -9.148 -14.672 1 93.38 112 HIS A N 1
ATOM 868 C CA . HIS A 1 112 ? 5.988 -8.562 -15.617 1 93.38 112 HIS A CA 1
ATOM 869 C C . HIS A 1 112 ? 5.023 -9.609 -16.156 1 93.38 112 HIS A C 1
ATOM 871 O O . HIS A 1 112 ? 5.402 -10.766 -16.359 1 93.38 112 HIS A O 1
ATOM 877 N N . GLN A 1 113 ? 3.896 -9.141 -16.453 1 93.75 113 GLN A N 1
ATOM 878 C CA . GLN A 1 113 ? 2.895 -10.047 -17.016 1 93.75 113 GLN A CA 1
ATOM 879 C C . GLN A 1 113 ? 3.414 -10.734 -18.266 1 93.75 113 GLN A C 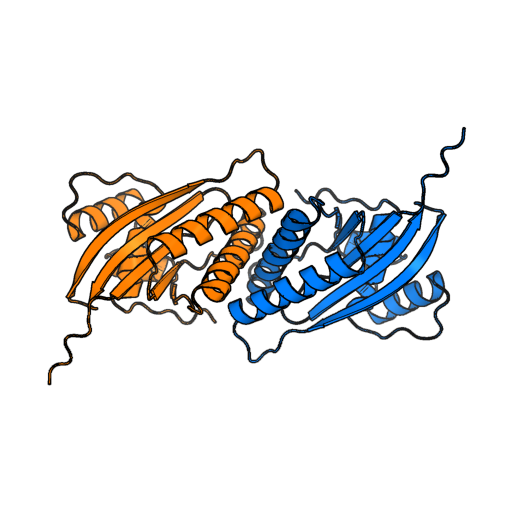1
ATOM 881 O O . GLN A 1 113 ? 3.295 -11.953 -18.422 1 93.75 113 GLN A O 1
ATOM 886 N N . SER A 1 114 ? 4.039 -9.914 -19.094 1 93.56 114 SER A N 1
ATOM 887 C CA . SER A 1 114 ? 4.547 -10.461 -20.344 1 93.56 114 SER A CA 1
ATOM 888 C C . SER A 1 114 ? 5.617 -11.516 -20.094 1 93.56 114 SER A C 1
ATOM 890 O O . SER A 1 114 ? 5.707 -12.5 -20.828 1 93.56 114 SER A O 1
ATOM 892 N N . SER A 1 115 ? 6.41 -11.414 -19.016 1 95.44 115 SER A N 1
ATOM 893 C CA . SER A 1 115 ? 7.523 -12.312 -18.734 1 95.44 115 SER A CA 1
ATOM 894 C C . SER A 1 115 ? 7.023 -13.688 -18.297 1 95.44 115 SER A C 1
ATOM 896 O O . SER A 1 115 ? 7.488 -14.711 -18.797 1 95.44 115 SER A O 1
ATOM 898 N N . TRP A 1 116 ? 6.035 -13.648 -17.375 1 95.62 116 TRP A N 1
ATOM 899 C CA . TRP A 1 116 ? 5.609 -14.961 -16.906 1 95.62 116 TRP A CA 1
ATOM 900 C C . TRP A 1 116 ? 4.691 -15.633 -17.922 1 95.62 116 TRP A C 1
ATOM 902 O O . TRP A 1 116 ? 4.68 -16.859 -18.047 1 95.62 116 TRP A O 1
ATOM 912 N N . LYS A 1 117 ? 3.971 -14.891 -18.766 1 96.5 117 LYS A N 1
ATOM 913 C CA . LYS A 1 117 ? 3.186 -15.484 -19.844 1 96.5 117 LYS A CA 1
ATOM 914 C C . LYS A 1 117 ? 4.09 -16.094 -20.906 1 96.5 117 LYS A C 1
ATOM 916 O O . LYS A 1 117 ? 3.809 -17.188 -21.406 1 96.5 117 LYS A O 1
ATOM 921 N N . CYS A 1 118 ? 5.156 -15.43 -21.203 1 94.75 118 CYS A N 1
ATOM 922 C CA . CYS A 1 118 ? 6.113 -15.945 -22.172 1 94.75 118 CYS A CA 1
ATOM 923 C C . CYS A 1 118 ? 6.734 -17.25 -21.688 1 94.75 118 CYS A C 1
ATOM 925 O O . CYS A 1 118 ? 6.977 -18.156 -22.469 1 94.75 118 CYS A O 1
ATOM 927 N N . HIS A 1 119 ? 6.961 -17.281 -20.438 1 94.75 119 HIS A N 1
ATOM 928 C CA . HIS A 1 119 ? 7.488 -18.5 -19.844 1 94.75 119 HIS A CA 1
ATOM 929 C C . HIS A 1 119 ? 6.566 -19.688 -20.125 1 94.75 119 HIS A C 1
ATOM 931 O O . HIS A 1 119 ? 7.035 -20.812 -20.312 1 94.75 119 HIS A O 1
ATOM 937 N N . LEU A 1 120 ? 5.242 -19.453 -20.141 1 92.75 120 LEU A N 1
ATOM 938 C CA . LEU A 1 120 ? 4.27 -20.5 -20.406 1 92.75 120 LEU A CA 1
ATOM 939 C C . LEU A 1 120 ? 4.188 -20.812 -21.906 1 92.75 120 LEU A C 1
ATOM 941 O O . LEU A 1 120 ? 3.691 -21.859 -22.297 1 92.75 120 LEU A O 1
ATOM 945 N N . GLY A 1 121 ? 4.59 -19.766 -22.766 1 91.81 121 GLY A N 1
ATOM 946 C CA . GLY A 1 121 ? 4.602 -20.047 -24.188 1 91.81 121 GLY A CA 1
ATOM 947 C C . GLY A 1 121 ? 4.07 -18.906 -25.031 1 91.81 121 GLY A C 1
ATOM 948 O O . GLY A 1 121 ? 4.41 -18.781 -26.219 1 91.81 121 GLY A O 1
ATOM 949 N N . ASN A 1 122 ? 3.227 -18.047 -24.422 1 91.56 122 ASN A N 1
ATOM 950 C CA . ASN A 1 122 ? 2.564 -16.984 -25.172 1 91.56 122 ASN A CA 1
ATOM 951 C C . ASN A 1 122 ? 2.396 -15.727 -24.328 1 91.56 122 ASN A C 1
ATOM 953 O O . ASN A 1 122 ? 1.522 -15.672 -23.453 1 91.56 122 ASN A O 1
ATOM 957 N N . GLY A 1 123 ? 3.055 -14.695 -24.703 1 92 123 GLY A N 1
ATOM 958 C CA . GLY A 1 123 ? 3.076 -13.453 -23.938 1 92 123 GLY A CA 1
ATOM 959 C C . GLY A 1 123 ? 1.754 -12.711 -23.969 1 92 123 GLY A C 1
ATOM 960 O O . GLY A 1 123 ? 1.515 -11.828 -23.141 1 92 123 GLY A O 1
ATOM 961 N N . LYS A 1 124 ? 0.896 -13.062 -24.875 1 92.62 124 LYS A N 1
ATOM 962 C CA . LYS A 1 124 ? -0.375 -12.367 -25.031 1 92.62 124 LYS A CA 1
ATOM 963 C C . LYS A 1 124 ? -1.551 -13.266 -24.672 1 92.62 124 LYS A C 1
ATOM 965 O O . LYS A 1 124 ? -2.697 -12.969 -25.031 1 92.62 124 LYS A O 1
ATOM 970 N N . ALA A 1 125 ? -1.241 -14.391 -24 1 94.5 125 ALA A N 1
ATOM 971 C CA . ALA A 1 125 ? -2.266 -15.383 -23.672 1 94.5 125 ALA A CA 1
ATOM 972 C C . ALA A 1 125 ? -3.354 -14.773 -22.781 1 94.5 125 ALA A C 1
ATOM 974 O O . ALA A 1 125 ? -3.061 -13.992 -21.875 1 94.5 125 ALA A O 1
ATOM 975 N N . ASN A 1 126 ? -4.621 -15.062 -23.141 1 95.12 126 ASN A N 1
ATOM 976 C CA . ASN A 1 126 ? -5.703 -14.695 -22.234 1 95.12 126 ASN A CA 1
ATOM 977 C C . ASN A 1 126 ? -5.844 -15.703 -21.094 1 95.12 126 ASN A C 1
ATOM 979 O O . ASN A 1 126 ? -5.078 -16.656 -21.016 1 95.12 126 ASN A O 1
ATOM 983 N N . LYS A 1 127 ? -6.75 -15.406 -20.172 1 94.25 127 LYS A N 1
ATOM 984 C CA . LYS A 1 127 ? -6.836 -16.203 -18.953 1 94.25 127 LYS A CA 1
ATOM 985 C C . LYS A 1 127 ? -7.168 -17.656 -19.266 1 94.25 127 LYS A C 1
ATOM 987 O O . LYS A 1 127 ? -6.648 -18.562 -18.625 1 94.25 127 LYS A O 1
ATOM 992 N N . ALA A 1 128 ? -8.031 -17.922 -20.141 1 94.75 128 ALA A N 1
ATOM 993 C CA . ALA A 1 128 ? -8.398 -19.281 -20.531 1 94.75 128 ALA A CA 1
ATOM 994 C C . ALA A 1 128 ? -7.203 -20.031 -21.125 1 94.75 128 ALA A C 1
ATOM 996 O O . ALA A 1 128 ? -7.012 -21.219 -20.875 1 94.75 128 ALA A O 1
ATOM 997 N N . GLU A 1 129 ? -6.453 -19.375 -21.953 1 95.56 129 GLU A N 1
ATOM 998 C CA . GLU A 1 129 ? -5.246 -19.953 -22.547 1 95.56 129 GLU A CA 1
ATOM 999 C C . GLU A 1 129 ? -4.211 -20.281 -21.469 1 95.56 129 GLU A C 1
ATOM 1001 O O . GLU A 1 129 ? -3.576 -21.344 -21.516 1 95.56 129 GLU A O 1
ATOM 1006 N N . VAL A 1 130 ? -4.059 -19.391 -20.531 1 96.31 130 VAL A N 1
ATOM 1007 C CA . VAL A 1 130 ? -3.145 -19.641 -19.422 1 96.31 130 VAL A CA 1
ATOM 1008 C C . VAL A 1 130 ? -3.602 -20.859 -18.625 1 96.31 130 VAL A C 1
ATOM 1010 O O . VAL A 1 130 ? -2.793 -21.734 -18.297 1 96.31 130 VAL A O 1
ATOM 1013 N N . ALA A 1 131 ? -4.895 -20.953 -18.391 1 96.44 131 ALA A N 1
ATOM 1014 C CA . ALA A 1 131 ? -5.453 -22.094 -17.656 1 96.44 131 ALA A CA 1
ATOM 1015 C C . ALA A 1 131 ? -5.148 -23.406 -18.375 1 96.44 131 ALA A C 1
ATOM 1017 O O . ALA A 1 131 ? -4.758 -24.391 -17.734 1 96.44 131 ALA A O 1
ATOM 1018 N N . ALA A 1 132 ? -5.305 -23.359 -19.656 1 95.06 132 ALA A N 1
ATOM 1019 C CA . ALA A 1 132 ? -5.051 -24.562 -20.453 1 95.06 132 ALA A CA 1
ATOM 1020 C C . ALA A 1 132 ? -3.586 -24.984 -20.344 1 95.06 132 ALA A C 1
ATOM 1022 O O . ALA A 1 132 ? -3.281 -26.172 -20.203 1 95.06 132 ALA A O 1
ATOM 1023 N N . MET A 1 133 ? -2.701 -24.047 -20.406 1 94.56 133 MET A N 1
ATOM 1024 C CA . MET A 1 133 ? -1.271 -24.328 -20.328 1 94.56 133 MET A CA 1
ATOM 1025 C C . MET A 1 133 ? -0.899 -24.859 -18.938 1 94.56 133 MET A C 1
ATOM 1027 O O . MET A 1 133 ? -0.146 -25.828 -18.828 1 94.56 133 MET A O 1
ATOM 1031 N N . VAL A 1 134 ? -1.487 -24.25 -17.953 1 95.31 134 VAL A N 1
ATOM 1032 C CA . VAL A 1 134 ? -1.233 -24.672 -16.578 1 95.31 134 VAL A CA 1
ATOM 1033 C C . VAL A 1 134 ? -1.768 -26.078 -16.359 1 95.31 134 VAL A C 1
ATOM 1035 O O . VAL A 1 134 ? -1.087 -26.922 -15.773 1 95.31 134 VAL A O 1
ATOM 1038 N N . GLN A 1 135 ? -2.965 -26.344 -16.859 1 95.06 135 GLN A N 1
ATOM 1039 C CA . GLN A 1 135 ? -3.568 -27.656 -16.75 1 95.06 135 GLN A CA 1
ATOM 1040 C C . GLN A 1 135 ? -2.68 -28.719 -17.406 1 95.06 135 GLN A C 1
ATOM 1042 O O . GLN A 1 135 ? -2.459 -29.781 -16.828 1 95.06 135 GLN A O 1
ATOM 1047 N N . ASN A 1 136 ? -2.207 -28.422 -18.5 1 92.56 136 ASN A N 1
ATOM 1048 C CA . ASN A 1 136 ? -1.348 -29.344 -19.234 1 92.56 136 ASN A CA 1
ATOM 1049 C C . ASN A 1 136 ? -0.03 -29.578 -18.5 1 92.56 136 ASN A C 1
ATOM 1051 O O . ASN A 1 136 ? 0.441 -30.719 -18.406 1 92.56 136 ASN A O 1
ATOM 1055 N N . PHE A 1 137 ? 0.522 -28.578 -17.984 1 91.44 137 PHE A N 1
ATOM 1056 C CA . PHE A 1 137 ? 1.809 -28.656 -17.312 1 91.44 137 PHE A CA 1
ATOM 1057 C C . PHE A 1 137 ? 1.717 -29.547 -16.078 1 91.44 137 PHE A C 1
ATOM 1059 O O . PHE A 1 137 ? 2.596 -30.375 -15.844 1 91.44 137 PHE A O 1
ATOM 1066 N N . PHE A 1 138 ? 0.639 -29.391 -15.359 1 93.56 138 PHE A N 1
ATOM 1067 C CA . PHE A 1 138 ? 0.538 -30.078 -14.078 1 93.56 138 PHE A CA 1
ATOM 1068 C C . PHE A 1 138 ? -0.312 -31.328 -14.195 1 93.56 138 PHE A C 1
ATOM 1070 O O . PHE A 1 138 ? -0.484 -32.062 -13.227 1 93.56 138 PHE A O 1
ATOM 1077 N N . GLY A 1 139 ? -0.867 -31.578 -15.328 1 92.38 139 GLY A N 1
ATOM 1078 C CA . GLY A 1 139 ? -1.72 -32.75 -15.523 1 92.38 139 GLY A CA 1
ATOM 1079 C C . GLY A 1 139 ? -3.018 -32.656 -14.742 1 92.38 139 GLY A C 1
ATOM 1080 O O . GLY A 1 139 ? -3.455 -33.656 -14.164 1 92.38 139 GLY A O 1
ATOM 1081 N N . LEU A 1 140 ? -3.594 -31.469 -14.727 1 92.12 140 LEU A N 1
ATOM 1082 C CA . LEU A 1 140 ? -4.836 -31.281 -13.984 1 92.12 140 LEU A CA 1
ATOM 1083 C C . LEU A 1 140 ? -6.047 -31.547 -14.875 1 92.12 140 LEU A C 1
ATOM 1085 O O . LEU A 1 140 ? -6.043 -31.219 -16.062 1 92.12 140 LEU A O 1
ATOM 1089 N N . GLU A 1 141 ? -7.016 -32.219 -14.273 1 89.5 141 GLU A N 1
ATOM 1090 C CA . GLU A 1 141 ? -8.234 -32.5 -15.023 1 89.5 141 GLU A CA 1
ATOM 1091 C C . GLU A 1 141 ? -9.102 -31.25 -15.133 1 89.5 141 GLU A C 1
ATOM 1093 O O . GLU A 1 141 ? -9.719 -31 -16.172 1 89.5 141 GLU A O 1
ATOM 1098 N N . ASP A 1 142 ? -9.148 -30.516 -14.031 1 90.06 142 ASP A N 1
ATOM 1099 C CA . ASP A 1 142 ? -9.953 -29.297 -13.992 1 90.06 142 ASP A CA 1
ATOM 1100 C C . ASP A 1 142 ? -9.234 -28.172 -13.25 1 90.06 142 ASP A C 1
ATOM 1102 O O . ASP A 1 142 ? -8.469 -28.438 -12.312 1 90.06 142 ASP A O 1
ATOM 1106 N N . LEU A 1 143 ? -9.328 -27.016 -13.75 1 91.81 143 LEU A N 1
ATOM 1107 C CA . LEU A 1 143 ? -8.797 -25.797 -13.133 1 91.81 143 LEU A CA 1
ATOM 1108 C C . LEU A 1 143 ? -9.758 -24.641 -13.32 1 91.81 143 LEU A C 1
ATOM 1110 O O . LEU A 1 143 ? -10.18 -24.344 -14.438 1 91.81 143 LEU A O 1
ATOM 1114 N N . PRO A 1 144 ? -10.203 -24.109 -12.164 1 90.19 144 PRO A N 1
ATOM 1115 C CA . PRO A 1 144 ? -11.062 -22.938 -12.336 1 90.19 144 PRO A CA 1
ATOM 1116 C C . PRO A 1 144 ? -10.383 -21.797 -13.102 1 90.19 144 PRO A C 1
ATOM 1118 O O . PRO A 1 144 ? -9.18 -21.594 -12.953 1 90.19 144 PRO A O 1
ATOM 1121 N N . ILE A 1 145 ? -11.164 -21.125 -13.922 1 91.94 145 ILE A N 1
ATOM 1122 C CA . ILE A 1 145 ? -10.625 -20 -14.688 1 91.94 145 ILE A CA 1
ATOM 1123 C C . ILE A 1 145 ? -10.812 -18.703 -13.898 1 91.94 145 ILE A C 1
ATOM 1125 O O . ILE A 1 145 ? -11.766 -17.953 -14.141 1 91.94 145 ILE A O 1
ATOM 1129 N N . ASP A 1 146 ? -9.914 -18.5 -12.93 1 93.44 146 ASP A N 1
ATOM 1130 C CA . ASP A 1 146 ? -9.93 -17.297 -12.094 1 93.44 146 ASP A CA 1
ATOM 1131 C C . ASP A 1 146 ? -8.508 -16.812 -11.797 1 93.44 146 ASP A C 1
ATOM 1133 O O . ASP A 1 146 ? -7.562 -17.188 -12.484 1 93.44 146 ASP A O 1
ATOM 1137 N N . ASP A 1 147 ? -8.375 -15.969 -10.836 1 94.88 147 ASP A N 1
ATOM 1138 C CA . ASP A 1 147 ? -7.105 -15.289 -10.602 1 94.88 147 ASP A CA 1
ATOM 1139 C C . ASP A 1 147 ? -6.074 -16.25 -10.008 1 94.88 147 ASP A C 1
ATOM 1141 O O . ASP A 1 147 ? -4.875 -15.953 -10.016 1 94.88 147 ASP A O 1
ATOM 1145 N N . SER A 1 148 ? -6.496 -17.406 -9.57 1 97.25 148 SER A N 1
ATOM 1146 C CA . SER A 1 148 ? -5.539 -18.391 -9.07 1 97.25 148 SER A CA 1
ATOM 1147 C C . SER A 1 148 ? -4.68 -18.953 -10.195 1 97.25 148 SER A C 1
ATOM 1149 O O . SER A 1 148 ? -3.521 -19.312 -9.977 1 97.25 148 SER A O 1
ATOM 1151 N N . VAL A 1 149 ? -5.246 -18.969 -11.406 1 96.94 149 VAL A N 1
ATOM 1152 C CA . VAL A 1 149 ? -4.523 -19.5 -12.562 1 96.94 149 VAL A CA 1
ATOM 1153 C C . VAL A 1 149 ? -3.275 -18.656 -12.812 1 96.94 149 VAL A C 1
ATOM 1155 O O . VAL A 1 149 ? -2.184 -19.188 -13.008 1 96.94 149 VAL A O 1
ATOM 1158 N N . ASP A 1 150 ? -3.465 -17.359 -12.789 1 97.31 150 ASP A N 1
ATOM 1159 C CA . ASP A 1 150 ? -2.326 -16.469 -12.977 1 97.31 150 ASP A CA 1
ATOM 1160 C C . ASP A 1 150 ? -1.284 -16.672 -11.875 1 97.31 150 ASP A C 1
ATOM 1162 O O . ASP A 1 150 ? -0.082 -16.688 -12.148 1 97.31 150 ASP A O 1
ATOM 1166 N N . ALA A 1 151 ? -1.747 -16.844 -10.664 1 98.38 151 ALA A N 1
ATOM 1167 C CA . ALA A 1 151 ? -0.843 -17.047 -9.531 1 98.38 151 ALA A CA 1
ATOM 1168 C C . ALA A 1 151 ? -0.009 -18.312 -9.719 1 98.38 151 ALA A C 1
ATOM 1170 O O . ALA A 1 151 ? 1.178 -18.344 -9.383 1 98.38 151 ALA A O 1
ATOM 1171 N N . ILE A 1 152 ? -0.639 -19.375 -10.219 1 98 152 ILE A N 1
ATOM 1172 C CA . ILE A 1 152 ? 0.079 -20.625 -10.477 1 98 152 ILE A CA 1
ATOM 1173 C C . ILE A 1 152 ? 1.187 -20.375 -11.5 1 98 152 ILE A C 1
ATOM 1175 O O . ILE A 1 152 ? 2.33 -20.797 -11.297 1 98 152 ILE A O 1
ATOM 1179 N N . ALA A 1 153 ? 0.819 -19.656 -12.57 1 97.31 153 ALA A N 1
ATOM 1180 C CA . ALA A 1 153 ? 1.781 -19.344 -13.625 1 97.31 153 ALA A CA 1
ATOM 1181 C C . ALA A 1 153 ? 2.926 -18.5 -13.094 1 97.31 153 ALA A C 1
ATOM 1183 O O . ALA A 1 153 ? 4.086 -18.719 -13.438 1 97.31 153 ALA A O 1
ATOM 1184 N N . ILE A 1 154 ? 2.6 -17.578 -12.281 1 97.94 154 ILE A N 1
ATOM 1185 C CA . ILE A 1 154 ? 3.58 -16.688 -11.68 1 97.94 154 ILE A CA 1
ATOM 1186 C C . ILE A 1 154 ? 4.543 -17.484 -10.805 1 97.94 154 ILE A C 1
ATOM 1188 O O . ILE A 1 154 ? 5.762 -17.328 -10.914 1 97.94 154 ILE A O 1
ATOM 1192 N N . ALA A 1 155 ? 4.035 -18.359 -9.945 1 98 155 ALA A N 1
ATOM 1193 C CA . ALA A 1 155 ? 4.867 -19.219 -9.094 1 98 155 ALA A CA 1
ATOM 1194 C C . ALA A 1 155 ? 5.797 -20.078 -9.93 1 98 155 ALA A C 1
ATOM 1196 O O . ALA A 1 155 ? 6.977 -20.234 -9.617 1 98 155 ALA A O 1
ATOM 1197 N N . LEU A 1 156 ? 5.242 -20.656 -10.984 1 96.62 156 LEU A N 1
ATOM 1198 C CA . LEU A 1 156 ? 6.012 -21.516 -11.859 1 96.62 156 LEU A CA 1
ATOM 1199 C C . LEU A 1 156 ? 7.164 -20.75 -12.508 1 96.62 156 LEU A C 1
ATOM 1201 O O . LEU A 1 156 ? 8.289 -21.25 -12.57 1 96.62 156 LEU A O 1
ATOM 1205 N N . ALA A 1 157 ? 6.809 -19.578 -13 1 96.88 157 ALA A N 1
ATOM 1206 C CA . ALA A 1 157 ? 7.836 -18.75 -13.617 1 96.88 157 ALA A CA 1
ATOM 1207 C C . ALA A 1 157 ? 8.945 -18.406 -12.617 1 96.88 157 ALA A C 1
ATOM 1209 O O . ALA A 1 157 ? 10.133 -18.531 -12.93 1 96.88 157 ALA A O 1
ATOM 1210 N N . GLY A 1 158 ? 8.562 -18.031 -11.398 1 96.88 158 GLY A N 1
ATOM 1211 C CA . GLY A 1 158 ? 9.547 -17.75 -10.359 1 96.88 158 GLY A CA 1
ATOM 1212 C C . GLY A 1 158 ? 10.422 -18.953 -10.031 1 96.88 158 GLY A C 1
ATOM 1213 O O . GLY A 1 158 ? 11.641 -18.844 -9.969 1 96.88 158 GLY A O 1
ATOM 1214 N N . LEU A 1 159 ? 9.781 -20.031 -9.875 1 96.12 159 LEU A N 1
ATOM 1215 C CA . LEU A 1 159 ? 10.477 -21.281 -9.562 1 96.12 159 LEU A CA 1
ATOM 1216 C C . LEU A 1 159 ? 11.484 -21.625 -10.648 1 96.12 159 LEU A C 1
ATOM 1218 O O . LEU A 1 159 ? 12.602 -22.062 -10.344 1 96.12 159 LEU A O 1
ATOM 1222 N N . ASN A 1 160 ? 11.164 -21.328 -11.906 1 94.88 160 ASN A N 1
ATOM 1223 C CA . ASN A 1 160 ? 12.008 -21.703 -13.031 1 94.88 160 ASN A CA 1
ATOM 1224 C C . ASN A 1 160 ? 13.008 -20.609 -13.383 1 94.88 160 ASN A C 1
ATOM 1226 O O . ASN A 1 160 ? 13.602 -20.625 -14.461 1 94.88 160 ASN A O 1
ATOM 1230 N N . GLY A 1 161 ? 13.047 -19.578 -12.625 1 94.75 161 GLY A N 1
ATOM 1231 C CA . GLY A 1 161 ? 14.18 -18.656 -12.711 1 94.75 161 GLY A CA 1
ATOM 1232 C C . GLY A 1 161 ? 13.867 -17.406 -13.5 1 94.75 161 GLY A C 1
ATOM 1233 O O . GLY A 1 161 ? 14.766 -16.609 -13.805 1 94.75 161 GLY A O 1
ATOM 1234 N N . VAL A 1 162 ? 12.594 -17.172 -13.93 1 95.56 162 VAL A N 1
ATOM 1235 C CA . VAL A 1 162 ? 12.242 -15.93 -14.594 1 95.56 162 VAL A CA 1
ATOM 1236 C C . VAL A 1 162 ? 12.5 -14.742 -13.664 1 95.56 162 VAL A C 1
ATOM 1238 O O . VAL A 1 162 ? 12.117 -14.781 -12.492 1 95.56 162 VAL A O 1
ATOM 1241 N N . ARG A 1 163 ? 13.195 -13.688 -14.234 1 95.75 163 ARG A N 1
ATOM 1242 C CA . ARG A 1 163 ? 13.508 -12.492 -13.453 1 95.75 163 ARG A CA 1
ATOM 1243 C C . ARG A 1 163 ? 13.375 -11.234 -14.305 1 95.75 163 ARG A C 1
ATOM 1245 O O . ARG A 1 163 ? 13.688 -11.25 -15.5 1 95.75 163 ARG A O 1
ATOM 1252 N N . ASN A 1 164 ? 12.805 -10.25 -13.672 1 91.38 164 ASN A N 1
ATOM 1253 C CA . ASN A 1 164 ? 12.758 -8.93 -14.281 1 91.38 164 ASN A CA 1
ATOM 1254 C C . ASN A 1 164 ? 13.508 -7.895 -13.438 1 91.38 164 ASN A C 1
ATOM 1256 O O . ASN A 1 164 ? 13.68 -8.086 -12.234 1 91.38 164 ASN A O 1
ATOM 1260 N N . ASP A 1 165 ? 13.984 -6.844 -14.125 1 79 165 ASP A N 1
ATOM 1261 C CA . ASP A 1 165 ? 14.594 -5.723 -13.406 1 79 165 ASP A CA 1
ATOM 1262 C C . ASP A 1 165 ? 13.539 -4.684 -13.023 1 79 165 ASP A C 1
ATOM 1264 O O . ASP A 1 165 ? 13.359 -3.688 -13.727 1 79 165 ASP A O 1
ATOM 1268 N N . ILE A 1 166 ? 12.695 -5.039 -12.008 1 73.06 166 ILE A N 1
ATOM 1269 C CA . ILE A 1 166 ? 11.617 -4.16 -11.562 1 73.06 166 ILE A CA 1
ATOM 1270 C C . ILE A 1 166 ? 11.992 -3.512 -10.234 1 73.06 166 ILE A C 1
ATOM 1272 O O . ILE A 1 166 ? 12.273 -4.207 -9.258 1 73.06 166 ILE A O 1
ATOM 1276 N N . GLY A 1 167 ? 13.078 -2.588 -10 1 56.78 167 GLY A N 1
ATOM 1277 C CA . GLY A 1 167 ? 13.453 -1.946 -8.75 1 56.78 167 GLY A CA 1
ATOM 1278 C C . GLY A 1 167 ? 13.031 -0.491 -8.68 1 56.78 167 GLY A C 1
ATOM 1279 O O . GLY A 1 167 ? 12.797 0.144 -9.703 1 56.78 167 GLY A O 1
ATOM 1280 N N . MET B 1 1 ? -28.859 24.047 24.344 1 33.66 1 MET B N 1
ATOM 1281 C CA . MET B 1 1 ? -27.609 23.672 25.016 1 33.66 1 MET B CA 1
ATOM 1282 C C . MET B 1 1 ? -26.469 23.594 24.031 1 33.66 1 MET B C 1
ATOM 1284 O O . MET B 1 1 ? -26.516 22.812 23.062 1 33.66 1 MET B O 1
ATOM 1288 N N . ASP B 1 2 ? -25.875 24.688 23.609 1 37.28 2 ASP B N 1
ATOM 1289 C CA . ASP B 1 2 ? -24.859 25.016 22.609 1 37.28 2 ASP B CA 1
ATOM 1290 C C . ASP B 1 2 ? -23.719 24 22.625 1 37.28 2 ASP B C 1
ATOM 1292 O O . ASP B 1 2 ? -23 23.891 23.625 1 37.28 2 ASP B O 1
ATOM 1296 N N . GLN B 1 3 ? -23.984 22.688 22.484 1 40.22 3 GLN B N 1
ATOM 1297 C CA . GLN B 1 3 ? -23.047 21.594 22.656 1 40.22 3 GLN B CA 1
ATOM 1298 C C . GLN B 1 3 ? -21.656 21.969 22.156 1 40.22 3 GLN B C 1
ATOM 1300 O O . GLN B 1 3 ? -21.453 22.25 20.969 1 40.22 3 GLN B O 1
ATOM 1305 N N . THR B 1 4 ? -20.891 22.953 22.734 1 47.97 4 THR B N 1
ATOM 1306 C CA . THR B 1 4 ? -19.484 23.312 22.609 1 47.97 4 THR B CA 1
ATOM 1307 C C . THR B 1 4 ? -18.672 22.109 22.141 1 47.97 4 THR B C 1
ATOM 1309 O O . THR B 1 4 ? -18.531 21.125 22.875 1 47.97 4 THR B O 1
ATOM 1312 N N . GLU B 1 5 ? -18.875 21.672 20.906 1 56.72 5 GLU B N 1
ATOM 1313 C CA . GLU B 1 5 ? -18.234 20.484 20.344 1 56.72 5 GLU B CA 1
ATOM 1314 C C . GLU B 1 5 ? -16.797 20.375 20.828 1 56.72 5 GLU B C 1
ATOM 1316 O O . GLU B 1 5 ? -16.047 21.359 20.812 1 56.72 5 GLU B O 1
ATOM 1321 N N . ALA B 1 6 ? -16.5 19.578 21.984 1 66.69 6 ALA B N 1
ATOM 1322 C CA . ALA B 1 6 ? -15.195 19.328 22.594 1 66.69 6 ALA B CA 1
ATOM 1323 C C . ALA B 1 6 ? -14.086 19.312 21.547 1 66.69 6 ALA B C 1
ATOM 1325 O O . ALA B 1 6 ? -14.328 18.984 20.375 1 66.69 6 ALA B O 1
ATOM 1326 N N . ALA B 1 7 ? -12.984 20.016 21.875 1 83.31 7 ALA B N 1
ATOM 1327 C CA . ALA B 1 7 ? -11.773 19.984 21.047 1 83.31 7 ALA B CA 1
ATOM 1328 C C . ALA B 1 7 ? -11.445 18.578 20.594 1 83.31 7 ALA B C 1
ATOM 1330 O O . ALA B 1 7 ? -11.633 17.609 21.359 1 83.31 7 ALA B O 1
ATOM 1331 N N . GLN B 1 8 ? -11.266 18.453 19.266 1 92.81 8 GLN B N 1
ATOM 1332 C CA . GLN B 1 8 ? -10.836 17.188 18.703 1 92.81 8 GLN B CA 1
ATOM 1333 C C . GLN B 1 8 ? -9.352 17.203 18.344 1 92.81 8 GLN B C 1
ATOM 1335 O O . GLN B 1 8 ? -8.812 18.25 17.969 1 92.81 8 GLN B O 1
ATOM 1340 N N . ARG B 1 9 ? -8.703 16.109 18.562 1 97.75 9 ARG B N 1
ATOM 1341 C CA . ARG B 1 9 ? -7.316 15.953 18.125 1 97.75 9 ARG B CA 1
ATOM 1342 C C . ARG B 1 9 ? -7.242 15.383 16.719 1 97.75 9 ARG B C 1
ATOM 1344 O O . ARG B 1 9 ? -7.777 14.305 16.453 1 97.75 9 ARG B O 1
ATOM 1351 N N . TRP B 1 10 ? -6.613 16.141 15.812 1 98.25 10 TRP B N 1
ATOM 1352 C CA . TRP B 1 10 ? -6.449 15.758 14.414 1 98.25 10 TRP B CA 1
ATOM 1353 C C . TRP B 1 10 ? -5 15.375 14.117 1 98.25 10 TRP B C 1
ATOM 1355 O O . TRP B 1 10 ? -4.07 16.031 14.586 1 98.25 10 TRP B O 1
ATOM 1365 N N . LEU B 1 11 ? -4.867 14.336 13.445 1 98.81 11 LEU B N 1
ATOM 1366 C CA . LEU B 1 11 ? -3.588 14.008 12.836 1 98.81 11 LEU B CA 1
ATOM 1367 C C . LEU B 1 11 ? -3.598 14.328 11.344 1 98.81 11 LEU B C 1
ATOM 1369 O O . LEU B 1 11 ? -4.48 13.875 10.617 1 98.81 11 LEU B O 1
ATOM 1373 N N . GLY B 1 12 ? -2.707 15.188 10.883 1 98.75 12 GLY B N 1
ATOM 1374 C CA . GLY B 1 12 ? -2.439 15.406 9.469 1 98.75 12 GLY B CA 1
ATOM 1375 C C . GLY B 1 12 ? -1.264 14.594 8.953 1 98.75 12 GLY B C 1
ATOM 1376 O O . GLY B 1 12 ? -0.242 14.477 9.633 1 98.75 12 GLY B O 1
ATOM 1377 N N . ILE B 1 13 ? -1.42 14.016 7.777 1 98.75 13 ILE B N 1
ATOM 1378 C CA . ILE B 1 13 ? -0.35 13.203 7.203 1 98.75 13 ILE B CA 1
ATOM 1379 C C . ILE B 1 13 ? -0.12 13.609 5.75 1 98.75 13 ILE B C 1
ATOM 1381 O O . ILE B 1 13 ? -1.07 13.719 4.969 1 98.75 13 ILE B O 1
ATOM 1385 N N . ASP B 1 14 ? 1.066 13.906 5.387 1 97.62 14 ASP B N 1
ATOM 1386 C CA . ASP B 1 14 ? 1.566 13.984 4.02 1 97.62 14 ASP B CA 1
ATOM 1387 C C . ASP B 1 14 ? 2.363 12.727 3.658 1 97.62 14 ASP B C 1
ATOM 1389 O O . ASP B 1 14 ? 3.561 12.648 3.938 1 97.62 14 ASP B O 1
ATOM 1393 N N . PRO B 1 15 ? 1.725 11.805 2.953 1 96.88 15 PRO B N 1
ATOM 1394 C CA . PRO B 1 15 ? 2.336 10.484 2.791 1 96.88 15 PRO B CA 1
ATOM 1395 C C . PRO B 1 15 ? 3.498 10.484 1.803 1 96.88 15 PRO B C 1
ATOM 1397 O O . PRO B 1 15 ? 3.516 11.289 0.868 1 96.88 15 PRO B O 1
ATOM 1400 N N . GLY B 1 16 ? 4.398 9.586 1.951 1 94.38 16 GLY B N 1
ATOM 1401 C CA . GLY B 1 16 ? 5.566 9.289 1.137 1 94.38 16 GLY B CA 1
ATOM 1402 C C . GLY B 1 16 ? 6.238 7.984 1.511 1 94.38 16 GLY B C 1
ATOM 1403 O O . GLY B 1 16 ? 5.91 7.383 2.535 1 94.38 16 GLY B O 1
ATOM 1404 N N . LEU B 1 17 ? 7.129 7.617 0.64 1 94.62 17 LEU B N 1
ATOM 1405 C CA . LEU B 1 17 ? 7.914 6.438 0.994 1 94.62 17 LEU B CA 1
ATOM 1406 C C . LEU B 1 17 ? 9.188 6.832 1.729 1 94.62 17 LEU B C 1
ATOM 1408 O O . LEU B 1 17 ? 9.492 6.293 2.797 1 94.62 17 LEU B O 1
ATOM 1412 N N . ALA B 1 18 ? 9.875 7.805 1.164 1 95.69 18 ALA B N 1
ATOM 1413 C CA . ALA B 1 18 ? 11.141 8.242 1.757 1 95.69 18 ALA B CA 1
ATOM 1414 C C . ALA B 1 18 ? 10.891 9.156 2.959 1 95.69 18 ALA B C 1
ATOM 1416 O O . ALA B 1 18 ? 11.562 9.031 3.986 1 95.69 18 ALA B O 1
ATOM 1417 N N . ILE B 1 19 ? 9.906 10.055 2.816 1 96.94 19 ILE B N 1
ATOM 1418 C CA . ILE B 1 19 ? 9.594 11 3.879 1 96.94 19 ILE B CA 1
ATOM 1419 C C . ILE B 1 19 ? 8.078 11.109 4.043 1 96.94 19 ILE B C 1
ATOM 1421 O O . ILE B 1 19 ? 7.352 11.227 3.055 1 96.94 19 ILE B O 1
ATOM 1425 N N . ILE B 1 20 ? 7.586 11.016 5.297 1 98.12 20 ILE B N 1
ATOM 1426 C CA . ILE B 1 20 ? 6.191 11.242 5.668 1 98.12 20 ILE B CA 1
ATOM 1427 C C . ILE B 1 20 ? 6.105 12.414 6.648 1 98.12 20 ILE B C 1
ATOM 1429 O O . ILE B 1 20 ? 6.742 12.398 7.703 1 98.12 20 ILE B O 1
ATOM 1433 N N . GLY B 1 21 ? 5.391 13.492 6.293 1 98.38 21 GLY B N 1
ATOM 1434 C CA . GLY B 1 21 ? 5.086 14.531 7.258 1 98.38 21 GLY B CA 1
ATOM 1435 C C . GLY B 1 21 ? 3.887 14.211 8.125 1 98.38 21 GLY B C 1
ATOM 1436 O O . GLY B 1 21 ? 2.918 13.609 7.66 1 98.38 21 GLY B O 1
ATOM 1437 N N . TRP B 1 22 ? 3.951 14.594 9.391 1 98.81 22 TRP B N 1
ATOM 1438 C CA . TRP B 1 22 ? 2.82 14.414 10.289 1 98.81 22 TRP B CA 1
ATOM 1439 C C . TRP B 1 22 ? 2.676 15.602 11.234 1 98.81 22 TRP B C 1
ATOM 1441 O O . TRP B 1 22 ? 3.65 16.312 11.5 1 98.81 22 TRP B O 1
ATOM 1451 N N . ALA B 1 23 ? 1.437 15.867 11.633 1 98.69 23 ALA B N 1
ATOM 1452 C CA . ALA B 1 23 ? 1.164 16.953 12.578 1 98.69 23 ALA B CA 1
ATOM 1453 C C . ALA B 1 23 ? -0.06 16.641 13.43 1 98.69 23 ALA B C 1
ATOM 1455 O O . ALA B 1 23 ? -1.018 16.016 12.953 1 98.69 23 ALA B O 1
ATOM 1456 N N . ILE B 1 24 ? 0.001 17.031 14.656 1 98.62 24 ILE B N 1
ATOM 1457 C CA . ILE B 1 24 ? -1.093 16.875 15.617 1 98.62 24 ILE B CA 1
ATOM 1458 C C . ILE B 1 24 ? -1.666 18.25 15.961 1 98.62 24 ILE B C 1
ATOM 1460 O O . ILE B 1 24 ? -0.937 19.141 16.406 1 98.62 24 ILE B O 1
ATOM 1464 N N . LEU B 1 25 ? -2.93 18.406 15.711 1 97.62 25 LEU B N 1
ATOM 1465 C CA . LEU B 1 25 ? -3.639 19.625 16.047 1 97.62 25 LEU B CA 1
ATOM 1466 C C . LEU B 1 25 ? -4.785 19.344 17.016 1 97.62 25 LEU B C 1
ATOM 1468 O O . LEU B 1 25 ? -5.492 18.344 16.875 1 97.62 25 LEU B O 1
ATOM 1472 N N . ASP B 1 26 ? -4.926 20.234 18 1 96.81 26 ASP B N 1
ATOM 1473 C CA . ASP B 1 26 ? -6.145 20.266 18.797 1 96.81 26 ASP B CA 1
ATOM 1474 C C . ASP B 1 26 ? -7.031 21.453 18.422 1 96.81 26 ASP B C 1
ATOM 1476 O O . ASP B 1 26 ? -6.535 22.562 18.203 1 96.81 26 ASP B O 1
ATOM 1480 N N . GLY B 1 27 ? -8.305 21.172 18.203 1 93.31 27 GLY B N 1
ATOM 1481 C CA . GLY B 1 27 ? -9.141 22.328 17.938 1 93.31 27 GLY B CA 1
ATOM 1482 C C . GLY B 1 27 ? -10.594 21.969 17.672 1 93.31 27 GLY B C 1
ATOM 1483 O O . GLY B 1 27 ? -10.977 20.797 17.797 1 93.31 27 GLY B O 1
ATOM 1484 N N . GLN B 1 28 ? -11.297 23 17.562 1 87.81 28 GLN B N 1
ATOM 1485 C CA . GLN B 1 28 ? -12.688 22.938 17.125 1 87.81 28 GLN B CA 1
ATOM 1486 C C . GLN B 1 28 ? -12.852 23.594 15.75 1 87.81 28 GLN B C 1
ATOM 1488 O O . GLN B 1 28 ? -12.156 24.562 15.422 1 87.81 28 GLN B O 1
ATOM 1493 N N . PRO B 1 29 ? -13.734 22.969 14.984 1 81.12 29 PRO B N 1
ATOM 1494 C CA . PRO B 1 29 ? -13.938 23.531 13.641 1 81.12 29 PRO B CA 1
ATOM 1495 C C . PRO B 1 29 ? -14.188 25.047 13.664 1 81.12 29 PRO B C 1
ATOM 1497 O O . PRO B 1 29 ? -14.969 25.531 14.484 1 81.12 29 PRO B O 1
ATOM 1500 N N . ASP B 1 30 ? -13.484 25.703 12.773 1 74.88 30 ASP B N 1
ATOM 1501 C CA . ASP B 1 30 ? -13.641 27.125 12.492 1 74.88 30 ASP B CA 1
ATOM 1502 C C . ASP B 1 30 ? -13.398 27.953 13.742 1 74.88 30 ASP B C 1
ATOM 1504 O O . ASP B 1 30 ? -13.914 29.062 13.867 1 74.88 30 ASP B O 1
ATOM 1508 N N . LEU B 1 31 ? -12.898 27.375 14.727 1 78.06 31 LEU B N 1
ATOM 1509 C CA . LEU B 1 31 ? -12.484 28.125 15.906 1 78.06 31 LEU B CA 1
ATOM 1510 C C . LEU B 1 31 ? -10.969 28.125 16.062 1 78.06 31 LEU B C 1
ATOM 1512 O O . LEU B 1 31 ? -10.242 28.188 15.062 1 78.06 31 LEU B O 1
ATOM 1516 N N . SER B 1 32 ? -10.508 27.906 17.266 1 84.88 32 SER B N 1
ATOM 1517 C CA . SER B 1 32 ? -9.07 27.969 17.516 1 84.88 32 SER B CA 1
ATOM 1518 C C . SER B 1 32 ? -8.438 26.578 17.391 1 84.88 32 SER B C 1
ATOM 1520 O O . SER B 1 32 ? -9.055 25.578 17.75 1 84.88 32 SER B O 1
ATOM 1522 N N . ALA B 1 33 ? -7.379 26.547 16.562 1 92.88 33 ALA B N 1
ATOM 1523 C CA . ALA B 1 33 ? -6.559 25.328 16.453 1 92.88 33 ALA B CA 1
ATOM 1524 C C . ALA B 1 33 ? -5.211 25.531 17.141 1 92.88 33 ALA B C 1
ATOM 1526 O O . ALA B 1 33 ? -4.625 26.609 17.078 1 92.88 33 ALA B O 1
ATOM 1527 N N . HIS B 1 34 ? -4.828 24.516 17.875 1 95.12 34 HIS B N 1
ATOM 1528 C CA . HIS B 1 34 ? -3.537 24.5 18.547 1 95.12 34 HIS B CA 1
ATOM 1529 C C . HIS B 1 34 ? -2.629 23.422 17.969 1 95.12 34 HIS B C 1
ATOM 1531 O O . HIS B 1 34 ? -3.031 22.266 17.875 1 95.12 34 HIS B O 1
ATOM 1537 N N . LEU B 1 35 ? -1.426 23.828 17.578 1 96.69 35 LEU B N 1
ATOM 1538 C CA . LEU B 1 35 ? -0.429 22.875 17.109 1 96.69 35 LEU B CA 1
ATOM 1539 C C . LEU B 1 35 ? 0.23 22.156 18.281 1 96.69 35 LEU B C 1
ATOM 1541 O O . LEU B 1 35 ? 0.963 22.766 19.062 1 96.69 35 LEU B O 1
ATOM 1545 N N . VAL B 1 36 ? 0.011 20.906 18.453 1 97.38 36 VAL B N 1
ATOM 1546 C CA . VAL B 1 36 ? 0.477 20.109 19.594 1 97.38 36 VAL B CA 1
ATOM 1547 C C . VAL B 1 36 ? 1.893 19.609 19.312 1 97.38 36 VAL B C 1
ATOM 1549 O O . VAL B 1 36 ? 2.77 19.719 20.172 1 97.38 36 VAL B O 1
ATOM 1552 N N . ASP B 1 37 ? 2.102 18.984 18.203 1 98 37 ASP B N 1
ATOM 1553 C CA . ASP B 1 37 ? 3.391 18.438 17.781 1 98 37 ASP B CA 1
ATOM 1554 C C . ASP B 1 37 ? 3.422 18.172 16.281 1 98 37 ASP B C 1
ATOM 1556 O O . ASP B 1 37 ? 2.379 18.172 15.625 1 98 37 ASP B O 1
ATOM 1560 N N . TYR B 1 38 ? 4.598 18.078 15.75 1 98.06 38 TYR B N 1
ATOM 1561 C CA . TYR B 1 38 ? 4.773 17.781 14.328 1 98.06 38 TYR B CA 1
ATOM 1562 C C . TYR B 1 38 ? 6.156 17.188 14.062 1 98.06 38 TYR B C 1
ATOM 1564 O O . TYR B 1 38 ? 7.035 17.234 14.922 1 98.06 38 TYR B O 1
ATOM 1572 N N . GLY B 1 39 ? 6.297 16.562 12.938 1 98.06 39 GLY B N 1
ATOM 1573 C CA . GLY B 1 39 ? 7.586 15.992 12.578 1 98.06 39 GLY B CA 1
ATOM 1574 C C . GLY B 1 39 ? 7.555 15.234 11.258 1 98.06 39 GLY B C 1
ATOM 1575 O O . GLY B 1 39 ? 6.641 15.422 10.453 1 98.06 39 GLY B O 1
ATOM 1576 N N . ILE B 1 40 ? 8.664 14.531 11.039 1 98.19 40 ILE B N 1
ATOM 1577 C CA . ILE B 1 40 ? 8.773 13.727 9.828 1 98.19 40 ILE B CA 1
ATOM 1578 C C . ILE B 1 40 ? 9.188 12.297 10.195 1 98.19 40 ILE B C 1
ATOM 1580 O O . ILE B 1 40 ? 9.852 12.078 11.211 1 98.19 40 ILE B O 1
ATOM 1584 N N . ILE B 1 41 ? 8.68 11.375 9.469 1 98.19 41 ILE B N 1
ATOM 1585 C CA . ILE B 1 41 ? 9.156 10 9.43 1 98.19 41 ILE B CA 1
ATOM 1586 C C . ILE B 1 41 ? 10.039 9.789 8.203 1 98.19 41 ILE B C 1
ATOM 1588 O O . ILE B 1 41 ? 9.625 10.078 7.074 1 98.19 41 ILE B O 1
ATOM 1592 N N . GLU B 1 42 ? 11.266 9.352 8.383 1 97.88 42 GLU B N 1
ATOM 1593 C CA . GLU B 1 42 ? 12.188 9.117 7.277 1 97.88 42 GLU B CA 1
ATOM 1594 C C . GLU B 1 42 ? 12.57 7.641 7.188 1 97.88 42 GLU B C 1
ATOM 1596 O O . GLU B 1 42 ? 12.805 6.992 8.211 1 97.88 42 GLU B O 1
ATOM 1601 N N . THR B 1 43 ? 12.539 7.117 6.035 1 97.69 43 THR B N 1
ATOM 1602 C CA . THR B 1 43 ? 13.078 5.785 5.793 1 97.69 43 THR B CA 1
ATOM 1603 C C . THR B 1 43 ? 14.383 5.863 5.012 1 97.69 43 THR B C 1
ATOM 1605 O O . THR B 1 43 ? 14.586 6.789 4.219 1 97.69 43 THR B O 1
ATOM 1608 N N . SER B 1 44 ? 15.242 4.934 5.199 1 96 44 SER B N 1
ATOM 1609 C CA . SER B 1 44 ? 16.547 4.949 4.543 1 96 44 SER B CA 1
ATOM 1610 C C . SER B 1 44 ? 16.438 4.535 3.08 1 96 44 SER B C 1
ATOM 1612 O O . SER B 1 44 ? 15.773 3.547 2.76 1 96 44 SER B O 1
ATOM 1614 N N . LYS B 1 45 ? 17.156 5.238 2.248 1 92.94 45 LYS B N 1
ATOM 1615 C CA . LYS B 1 45 ? 17.172 4.93 0.821 1 92.94 45 LYS B CA 1
ATOM 1616 C C . LYS B 1 45 ? 17.906 3.617 0.559 1 92.94 45 LYS B C 1
ATOM 1618 O O . LYS B 1 45 ? 17.844 3.076 -0.546 1 92.94 45 LYS B O 1
ATOM 1623 N N . ASN B 1 46 ? 18.625 3.129 1.553 1 95.62 46 ASN B N 1
ATOM 1624 C CA . ASN B 1 46 ? 19.406 1.901 1.409 1 95.62 46 ASN B CA 1
ATOM 1625 C C . ASN B 1 46 ? 18.547 0.667 1.697 1 95.62 46 ASN B C 1
ATOM 1627 O O . ASN B 1 46 ? 19 -0.463 1.505 1 95.62 46 ASN B O 1
ATOM 1631 N N . LEU B 1 47 ? 17.359 0.879 2.133 1 96 47 LEU B N 1
ATOM 1632 C CA . LEU B 1 47 ? 16.453 -0.225 2.443 1 96 47 LEU B CA 1
ATOM 1633 C C . LEU B 1 47 ? 15.539 -0.526 1.263 1 96 47 LEU B C 1
ATOM 1635 O O . LEU B 1 47 ? 15.188 0.375 0.499 1 96 47 LEU B O 1
ATOM 1639 N N . SER B 1 48 ? 15.18 -1.81 1.128 1 95.12 48 SER B N 1
ATOM 1640 C CA . SER B 1 48 ? 14.188 -2.197 0.134 1 95.12 48 SER B CA 1
ATOM 1641 C C . SER B 1 48 ? 12.812 -1.638 0.481 1 95.12 48 SER B C 1
ATOM 1643 O O . SER B 1 48 ? 12.578 -1.207 1.612 1 95.12 48 SER B O 1
ATOM 1645 N N . THR B 1 49 ? 11.93 -1.611 -0.464 1 94.44 49 THR B N 1
ATOM 1646 C CA . THR B 1 49 ? 10.586 -1.092 -0.245 1 94.44 49 THR B CA 1
ATOM 1647 C C . THR B 1 49 ? 9.898 -1.833 0.898 1 94.44 49 THR B C 1
ATOM 1649 O O . THR B 1 49 ? 9.375 -1.209 1.824 1 94.44 49 THR B O 1
ATOM 1652 N N . PRO B 1 50 ? 9.961 -3.193 0.979 1 96.69 50 PRO B N 1
ATOM 1653 C CA . PRO B 1 50 ? 9.312 -3.891 2.092 1 96.69 50 PRO B CA 1
ATOM 1654 C C . PRO B 1 50 ? 9.906 -3.52 3.447 1 96.69 50 PRO B C 1
ATOM 1656 O O . PRO B 1 50 ? 9.172 -3.383 4.43 1 96.69 50 PRO B O 1
ATOM 1659 N N . GLU B 1 51 ? 11.188 -3.35 3.467 1 97.75 51 GLU B N 1
ATOM 1660 C CA . GLU B 1 51 ? 11.844 -2.93 4.703 1 97.75 51 GLU B CA 1
ATOM 1661 C C . GLU B 1 51 ? 11.352 -1.554 5.145 1 97.75 51 GLU B C 1
ATOM 1663 O O . GLU B 1 51 ? 11.102 -1.33 6.332 1 97.75 51 GLU B O 1
ATOM 1668 N N . ARG B 1 52 ? 11.258 -0.694 4.215 1 98.31 52 ARG B N 1
ATOM 1669 C CA . ARG B 1 52 ? 10.773 0.651 4.5 1 98.31 52 ARG B CA 1
ATOM 1670 C C . ARG B 1 52 ? 9.32 0.619 4.973 1 98.31 52 ARG B C 1
ATOM 1672 O O . ARG B 1 52 ? 8.938 1.388 5.855 1 98.31 52 ARG B O 1
ATOM 1679 N N . LEU B 1 53 ? 8.555 -0.275 4.434 1 98.56 53 LEU B N 1
ATOM 1680 C CA . LEU B 1 53 ? 7.148 -0.39 4.812 1 98.56 53 LEU B CA 1
ATOM 1681 C C . LEU B 1 53 ? 7.012 -0.869 6.254 1 98.56 53 LEU B C 1
ATOM 1683 O O . LEU B 1 53 ? 6.109 -0.43 6.973 1 98.56 53 LEU B O 1
ATOM 1687 N N . VAL B 1 54 ? 7.898 -1.752 6.688 1 98.69 54 VAL B N 1
ATOM 1688 C CA . VAL B 1 54 ? 7.895 -2.211 8.07 1 98.69 54 VAL B CA 1
ATOM 1689 C C . VAL B 1 54 ? 8.211 -1.041 9 1 98.69 54 VAL B C 1
ATOM 1691 O O . VAL B 1 54 ? 7.57 -0.885 10.047 1 98.69 54 VAL B O 1
ATOM 1694 N N . GLU B 1 55 ? 9.141 -0.201 8.594 1 98.56 55 GLU B N 1
ATOM 1695 C CA . GLU B 1 55 ? 9.461 0.986 9.375 1 98.56 55 GLU B CA 1
ATOM 1696 C C . GLU B 1 55 ? 8.266 1.931 9.469 1 98.56 55 GLU B C 1
ATOM 1698 O O . GLU B 1 55 ? 7.961 2.449 10.547 1 98.56 55 GLU B O 1
ATOM 1703 N N . ILE B 1 56 ? 7.629 2.131 8.383 1 98.81 56 ILE B N 1
ATOM 1704 C CA . ILE B 1 56 ? 6.477 3.023 8.328 1 98.81 56 ILE B CA 1
ATOM 1705 C C . ILE B 1 56 ? 5.367 2.484 9.227 1 98.81 56 ILE B C 1
ATOM 1707 O O . ILE B 1 56 ? 4.754 3.236 9.984 1 98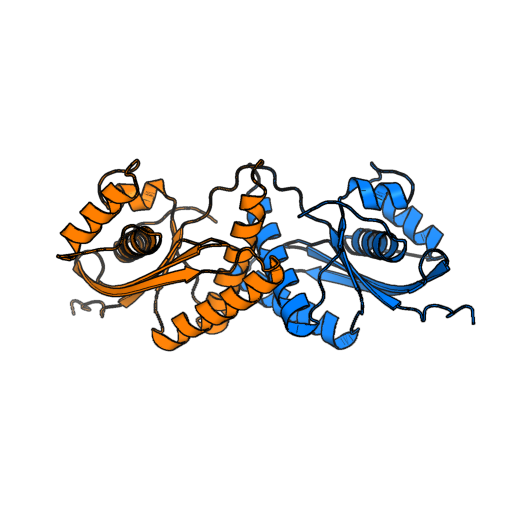.81 56 ILE B O 1
ATOM 1711 N N . GLU B 1 57 ? 5.09 1.156 9.148 1 98.88 57 GLU B N 1
ATOM 1712 C CA . GLU B 1 57 ? 4.082 0.542 10.008 1 98.88 57 GLU B CA 1
ATOM 1713 C C . GLU B 1 57 ? 4.367 0.83 11.484 1 98.88 57 GLU B C 1
ATOM 1715 O O . GLU B 1 57 ? 3.467 1.229 12.227 1 98.88 57 GLU B O 1
ATOM 1720 N N . GLN B 1 58 ? 5.609 0.665 11.844 1 98.75 58 GLN B N 1
ATOM 1721 C CA . GLN B 1 58 ? 6.008 0.848 13.234 1 98.75 58 GLN B CA 1
ATOM 1722 C C . GLN B 1 58 ? 5.883 2.309 13.656 1 98.75 58 GLN B C 1
ATOM 1724 O O . GLN B 1 58 ? 5.371 2.607 14.734 1 98.75 58 GLN B O 1
ATOM 1729 N N . ASP B 1 59 ? 6.34 3.213 12.828 1 98.75 59 ASP B N 1
ATOM 1730 C CA . ASP B 1 59 ? 6.336 4.633 13.172 1 98.75 59 ASP B CA 1
ATOM 1731 C C . ASP B 1 59 ? 4.91 5.172 13.273 1 98.75 59 ASP B C 1
ATOM 1733 O O . ASP B 1 59 ? 4.602 5.965 14.164 1 98.75 59 ASP B O 1
ATOM 1737 N N . ILE B 1 60 ? 4.043 4.734 12.367 1 98.81 60 ILE B N 1
ATOM 1738 C CA . ILE B 1 60 ? 2.648 5.164 12.422 1 98.81 60 ILE B CA 1
ATOM 1739 C C . ILE B 1 60 ? 1.983 4.602 13.68 1 98.81 60 ILE B C 1
ATOM 1741 O O . ILE B 1 60 ? 1.211 5.293 14.344 1 98.81 60 ILE B O 1
ATOM 1745 N N . HIS B 1 61 ? 2.283 3.336 13.984 1 98.75 61 HIS B N 1
ATOM 1746 C CA . HIS B 1 61 ? 1.779 2.732 15.219 1 98.75 61 HIS B CA 1
ATOM 1747 C C . HIS B 1 61 ? 2.139 3.576 16.438 1 98.75 61 HIS B C 1
ATOM 1749 O O . HIS B 1 61 ? 1.278 3.871 17.266 1 98.75 61 HIS B O 1
ATOM 1755 N N . VAL B 1 62 ? 3.371 4.008 16.5 1 98.62 62 VAL B N 1
ATOM 1756 C CA . VAL B 1 62 ? 3.859 4.777 17.641 1 98.62 62 VAL B CA 1
ATOM 1757 C C . VAL B 1 62 ? 3.139 6.121 17.703 1 98.62 62 VAL B C 1
ATOM 1759 O O . VAL B 1 62 ? 2.73 6.562 18.781 1 98.62 62 VAL B O 1
ATOM 1762 N N . LEU B 1 63 ? 2.963 6.727 16.562 1 98.56 63 LEU B N 1
ATOM 1763 C CA . LEU B 1 63 ? 2.283 8.016 16.484 1 98.56 63 LEU B CA 1
ATOM 1764 C C . LEU B 1 63 ? 0.849 7.906 16.984 1 98.56 63 LEU B C 1
ATOM 1766 O O . LEU B 1 63 ? 0.399 8.742 17.766 1 98.56 63 LEU B O 1
ATOM 1770 N N . LEU B 1 64 ? 0.131 6.871 16.562 1 98.75 64 LEU B N 1
ATOM 1771 C CA . LEU B 1 64 ? -1.262 6.672 16.953 1 98.75 64 LEU B CA 1
ATOM 1772 C C . LEU B 1 64 ? -1.373 6.363 18.453 1 98.75 64 LEU B C 1
ATOM 1774 O O . LEU B 1 64 ? -2.309 6.816 19.109 1 98.75 64 LEU B O 1
ATOM 1778 N N . GLU B 1 65 ? -0.437 5.574 18.938 1 98.56 65 GLU B N 1
ATOM 1779 C CA . GLU B 1 65 ? -0.433 5.223 20.344 1 98.56 65 GLU B CA 1
ATOM 1780 C C . GLU B 1 65 ? -0.151 6.445 21.219 1 98.56 65 GLU B C 1
ATOM 1782 O O . GLU B 1 65 ? -0.8 6.648 22.25 1 98.56 65 GLU B O 1
ATOM 1787 N N . GLU B 1 66 ? 0.747 7.238 20.797 1 98.5 66 GLU B N 1
ATOM 1788 C CA . GLU B 1 66 ? 1.192 8.383 21.578 1 98.5 66 GLU B CA 1
ATOM 1789 C C . GLU B 1 66 ? 0.118 9.469 21.641 1 98.5 66 GLU B C 1
ATOM 1791 O O . GLU B 1 66 ? -0.119 10.062 22.688 1 98.5 66 GLU B O 1
ATOM 1796 N N . PHE B 1 67 ? -0.611 9.742 20.5 1 98.56 67 PHE B N 1
ATOM 1797 C CA . PHE B 1 67 ? -1.421 10.953 20.438 1 98.56 67 PHE B CA 1
ATOM 1798 C C . PHE B 1 67 ? -2.906 10.609 20.406 1 98.56 67 PHE B C 1
ATOM 1800 O O . PHE B 1 67 ? -3.752 11.477 20.656 1 98.56 67 PHE B O 1
ATOM 1807 N N . SER B 1 68 ? -3.254 9.336 19.984 1 98.25 68 SER B N 1
ATOM 1808 C CA . SER B 1 68 ? -4.629 8.852 19.938 1 98.25 68 SER B CA 1
ATOM 1809 C C . SER B 1 68 ? -5.551 9.859 19.266 1 98.25 68 SER B C 1
ATOM 1811 O O . SER B 1 68 ? -6.562 10.266 19.844 1 98.25 68 SER B O 1
ATOM 1813 N N . PRO B 1 69 ? -5.223 10.242 18.047 1 98.5 69 PRO B N 1
ATOM 1814 C CA . PRO B 1 69 ? -6.082 11.203 17.359 1 98.5 69 PRO B CA 1
ATOM 1815 C C . PRO B 1 69 ? -7.508 10.688 17.172 1 98.5 69 PRO B C 1
ATOM 1817 O O . PRO B 1 69 ? -7.727 9.477 17.094 1 98.5 69 PRO B O 1
ATOM 1820 N N . GLN B 1 70 ? -8.414 11.602 17.062 1 97.56 70 GLN B N 1
ATOM 1821 C CA . GLN B 1 70 ? -9.82 11.266 16.844 1 97.56 70 GLN B CA 1
ATOM 1822 C C . GLN B 1 70 ? -10.195 11.406 15.375 1 97.56 70 GLN B C 1
ATOM 1824 O O . GLN B 1 70 ? -11.219 10.867 14.938 1 97.56 70 GLN B O 1
ATOM 1829 N N . ALA B 1 71 ? -9.414 12.133 14.633 1 97.88 71 ALA B N 1
ATOM 1830 C CA . ALA B 1 71 ? -9.625 12.352 13.211 1 97.88 71 ALA B CA 1
ATOM 1831 C C . ALA B 1 71 ? -8.297 12.484 12.469 1 97.88 71 ALA B C 1
ATOM 1833 O O . ALA B 1 71 ? -7.285 12.875 13.062 1 97.88 71 ALA B O 1
ATOM 1834 N N . ILE B 1 72 ? -8.328 12.102 11.25 1 98.56 72 ILE B N 1
ATOM 1835 C CA . ILE B 1 72 ? -7.105 12.125 10.461 1 98.56 72 ILE B CA 1
ATOM 1836 C C . ILE B 1 72 ? -7.391 12.711 9.078 1 98.56 72 ILE B C 1
ATOM 1838 O O . ILE B 1 72 ? -8.406 12.398 8.461 1 98.56 72 ILE B O 1
ATOM 1842 N N . ALA B 1 73 ? -6.578 13.625 8.633 1 98.12 73 ALA B N 1
ATOM 1843 C CA . ALA B 1 73 ? -6.57 14.133 7.262 1 98.12 73 ALA B CA 1
ATOM 1844 C C . ALA B 1 73 ? -5.273 13.758 6.547 1 98.12 73 ALA B C 1
ATOM 1846 O O . ALA B 1 73 ? -4.195 13.812 7.141 1 98.12 73 ALA B O 1
ATOM 1847 N N . MET B 1 74 ? -5.395 13.359 5.305 1 97.5 74 MET B N 1
ATOM 1848 C CA . MET B 1 74 ? -4.227 12.945 4.535 1 97.5 74 MET B CA 1
ATOM 1849 C C . MET B 1 74 ? -4.324 13.438 3.094 1 97.5 74 MET B C 1
ATOM 1851 O O . MET B 1 74 ? -5.414 13.492 2.523 1 97.5 74 MET B O 1
ATOM 1855 N N . GLU B 1 75 ? -3.166 13.805 2.586 1 94.44 75 GLU B N 1
ATOM 1856 C CA . GLU B 1 75 ? -3.135 14.133 1.166 1 94.44 75 GLU B CA 1
ATOM 1857 C C . GLU B 1 75 ? -3.189 12.875 0.303 1 94.44 75 GLU B C 1
ATOM 1859 O O . GLU B 1 75 ? -2.486 11.898 0.572 1 94.44 75 GLU B O 1
ATOM 1864 N N . MET B 1 76 ? -4.008 12.898 -0.692 1 88.5 76 MET B N 1
ATOM 1865 C CA . MET B 1 76 ? -4.031 11.812 -1.671 1 88.5 76 MET B CA 1
ATOM 1866 C C . MET B 1 76 ? -2.969 12.031 -2.744 1 88.5 76 MET B C 1
ATOM 1868 O O . MET B 1 76 ? -3.016 13.016 -3.48 1 88.5 76 MET B O 1
ATOM 1872 N N . PRO B 1 77 ? -2.029 11.07 -2.824 1 83.69 77 PRO B N 1
ATOM 1873 C CA . PRO B 1 77 ? -1.003 11.227 -3.857 1 83.69 77 PRO B CA 1
ATOM 1874 C C . PRO B 1 77 ? -1.574 11.164 -5.273 1 83.69 77 PRO B C 1
ATOM 1876 O O . PRO B 1 77 ? -2.553 10.445 -5.512 1 83.69 77 PRO B O 1
ATOM 1879 N N . PHE B 1 78 ? -0.947 12.047 -6.152 1 73.38 78 PHE B N 1
ATOM 1880 C CA . PHE B 1 78 ? -1.299 12 -7.566 1 73.38 78 PHE B CA 1
ATOM 1881 C C . PHE B 1 78 ? -0.658 10.797 -8.25 1 73.38 78 PHE B C 1
ATOM 1883 O O . PHE B 1 78 ? 0.483 10.445 -7.945 1 73.38 78 PHE B O 1
ATOM 1890 N N . PHE B 1 79 ? -1.436 9.938 -8.875 1 63.59 79 PHE B N 1
ATOM 1891 C CA . PHE B 1 79 ? -0.914 8.734 -9.508 1 63.59 79 PHE B CA 1
ATOM 1892 C C . PHE B 1 79 ? -0.714 8.953 -11 1 63.59 79 PHE B C 1
ATOM 1894 O O . PHE B 1 79 ? -1.679 9.18 -11.734 1 63.59 79 PHE B O 1
ATOM 1901 N N . SER B 1 80 ? 0.37 9.617 -11.273 1 56.41 80 SER B N 1
ATOM 1902 C CA . SER B 1 80 ? 0.627 9.656 -12.711 1 56.41 80 SER B CA 1
ATOM 1903 C C . SER B 1 80 ? 1.449 8.453 -13.156 1 56.41 80 SER B C 1
ATOM 1905 O O . SER B 1 80 ? 2.213 7.887 -12.367 1 56.41 80 SER B O 1
ATOM 1907 N N . ARG B 1 81 ? 1.188 7.902 -14.328 1 50.06 81 ARG B N 1
ATOM 1908 C CA . ARG B 1 81 ? 1.635 6.719 -15.055 1 50.06 81 ARG B CA 1
ATOM 1909 C C . ARG B 1 81 ? 3.133 6.5 -14.875 1 50.06 81 ARG B C 1
ATOM 1911 O O .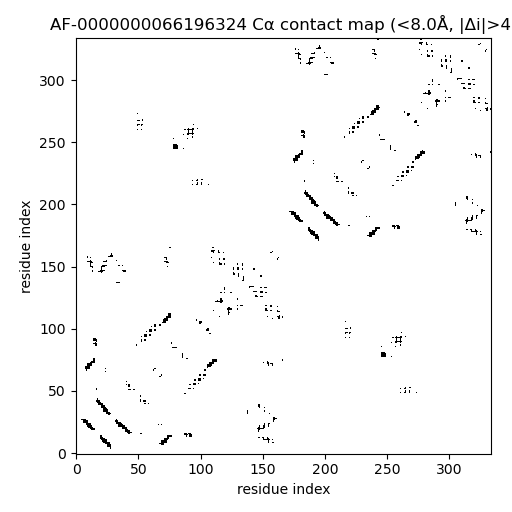 ARG B 1 81 ? 3.607 5.363 -14.914 1 50.06 81 ARG B O 1
ATOM 1918 N N . GLN B 1 82 ? 3.791 7.57 -14.922 1 49.75 82 GLN B N 1
ATOM 1919 C CA . GLN B 1 82 ? 5.191 7.398 -15.305 1 49.75 82 GLN B CA 1
ATOM 1920 C C . GLN B 1 82 ? 6.078 7.223 -14.07 1 49.75 82 GLN B C 1
ATOM 1922 O O . GLN B 1 82 ? 7.281 6.992 -14.195 1 49.75 82 GLN B O 1
ATOM 1927 N N . ILE B 1 83 ? 5.496 7.277 -12.891 1 52.47 83 ILE B N 1
ATOM 1928 C CA . ILE B 1 83 ? 6.598 7.523 -11.969 1 52.47 83 ILE B CA 1
ATOM 1929 C C . ILE B 1 83 ? 6.73 6.352 -11 1 52.47 83 ILE B C 1
ATOM 1931 O O . ILE B 1 83 ? 5.766 5.992 -10.32 1 52.47 83 ILE B O 1
ATOM 1935 N N . LYS B 1 84 ? 7.738 5.449 -11.258 1 55.62 84 LYS B N 1
ATOM 1936 C CA . LYS B 1 84 ? 8.227 4.461 -10.297 1 55.62 84 LYS B CA 1
ATOM 1937 C C . LYS B 1 84 ? 7.988 4.926 -8.867 1 55.62 84 LYS B C 1
ATOM 1939 O O . LYS B 1 84 ? 7.551 4.145 -8.016 1 55.62 84 LYS B O 1
ATOM 1944 N N . ALA B 1 85 ? 8.266 6.188 -8.656 1 57.81 85 ALA B N 1
ATOM 1945 C CA . ALA B 1 85 ? 8.102 6.789 -7.332 1 57.81 85 ALA B CA 1
ATOM 1946 C C . ALA B 1 85 ? 6.648 6.695 -6.871 1 57.81 85 ALA B C 1
ATOM 1948 O O . ALA B 1 85 ? 6.379 6.492 -5.684 1 57.81 85 ALA B O 1
ATOM 1949 N N . ALA B 1 86 ? 5.871 6.594 -7.891 1 66.19 86 ALA B N 1
ATOM 1950 C CA . ALA B 1 86 ? 4.445 6.582 -7.578 1 66.19 86 ALA B CA 1
ATOM 1951 C C . ALA B 1 86 ? 4.023 5.234 -6.992 1 66.19 86 ALA B C 1
ATOM 1953 O O . ALA B 1 86 ? 3.188 5.18 -6.086 1 66.19 86 ALA B O 1
ATOM 1954 N N . GLY B 1 87 ? 4.801 4.234 -7.332 1 81.44 87 GLY B N 1
ATOM 1955 C CA . GLY B 1 87 ? 4.48 2.922 -6.801 1 81.44 87 GLY B CA 1
ATOM 1956 C C . GLY B 1 87 ? 4.816 2.775 -5.328 1 81.44 87 GLY B C 1
ATOM 1957 O O . GLY B 1 87 ? 4.004 2.273 -4.547 1 81.44 87 GLY B O 1
ATOM 1958 N N . GLY B 1 88 ? 5.961 3.314 -4.973 1 89.12 88 GLY B N 1
ATOM 1959 C CA . GLY B 1 88 ? 6.387 3.256 -3.582 1 89.12 88 GLY B CA 1
ATOM 1960 C C . GLY B 1 88 ? 5.508 4.074 -2.654 1 89.12 88 GLY B C 1
ATOM 1961 O O . GLY B 1 88 ? 5.168 3.623 -1.559 1 89.12 88 GLY B O 1
ATOM 1962 N N . VAL B 1 89 ? 5.117 5.227 -3.135 1 91.38 89 VAL B N 1
ATOM 1963 C CA . VAL B 1 89 ? 4.293 6.125 -2.338 1 91.38 89 VAL B CA 1
ATOM 1964 C C . VAL B 1 89 ? 2.926 5.496 -2.092 1 91.38 89 VAL B C 1
ATOM 1966 O O . VAL B 1 89 ? 2.4 5.547 -0.978 1 91.38 89 VAL B O 1
ATOM 1969 N N . MET B 1 90 ? 2.387 4.859 -3.088 1 91.44 90 MET B N 1
ATOM 1970 C CA . MET B 1 90 ? 1.067 4.25 -2.947 1 91.44 90 MET B CA 1
ATOM 1971 C C . MET B 1 90 ? 1.123 3.035 -2.029 1 91.44 90 MET B C 1
ATOM 1973 O O . MET B 1 90 ? 0.172 2.762 -1.295 1 91.44 90 MET B O 1
ATOM 1977 N N . GLN B 1 91 ? 2.193 2.297 -2.148 1 94.56 91 GLN B N 1
ATOM 1978 C CA . GLN B 1 91 ? 2.371 1.195 -1.207 1 94.56 91 GLN B CA 1
ATOM 1979 C C . GLN B 1 91 ? 2.439 1.705 0.23 1 94.56 91 GLN B C 1
ATOM 1981 O O . GLN B 1 91 ? 1.794 1.149 1.122 1 94.56 91 GLN B O 1
ATOM 1986 N N . ALA B 1 92 ? 3.168 2.771 0.43 1 96.44 92 ALA B N 1
ATOM 1987 C CA . ALA B 1 92 ? 3.254 3.387 1.753 1 96.44 92 ALA B CA 1
ATOM 1988 C C . ALA B 1 92 ? 1.885 3.867 2.225 1 96.44 92 ALA B C 1
ATOM 1990 O O . ALA B 1 92 ? 1.521 3.68 3.387 1 96.44 92 ALA B O 1
ATOM 1991 N N . LEU B 1 93 ? 1.153 4.5 1.312 1 95.94 93 LEU B N 1
ATOM 1992 C CA . LEU B 1 93 ? -0.202 4.938 1.629 1 95.94 93 LEU B CA 1
ATOM 1993 C C . LEU B 1 93 ? -1.052 3.766 2.107 1 95.94 93 LEU B C 1
ATOM 1995 O O . LEU B 1 93 ? -1.817 3.898 3.066 1 95.94 93 LEU B O 1
ATOM 1999 N N . GLY B 1 94 ? -0.922 2.615 1.462 1 97.25 94 GLY B N 1
ATOM 2000 C CA . GLY B 1 94 ? -1.645 1.422 1.872 1 97.25 94 GLY B CA 1
ATOM 2001 C C . GLY B 1 94 ? -1.32 0.983 3.287 1 97.25 94 GLY B C 1
ATOM 2002 O O . GLY B 1 94 ? -2.219 0.64 4.059 1 97.25 94 GLY B O 1
ATOM 2003 N N . VAL B 1 95 ? -0.081 1.013 3.633 1 98.75 95 VAL B N 1
ATOM 2004 C CA . VAL B 1 95 ? 0.359 0.59 4.957 1 98.75 95 VAL B CA 1
ATOM 2005 C C . VAL B 1 95 ? -0.122 1.592 6.004 1 98.75 95 VAL B C 1
ATOM 2007 O O . VAL B 1 95 ? -0.577 1.201 7.082 1 98.75 95 VAL B O 1
ATOM 2010 N N . ILE B 1 96 ? -0.039 2.889 5.68 1 98.75 96 ILE B N 1
ATOM 2011 C CA . ILE B 1 96 ? -0.516 3.926 6.59 1 98.75 96 ILE B CA 1
ATOM 2012 C C . ILE B 1 96 ? -2.008 3.74 6.848 1 98.75 96 ILE B C 1
ATOM 2014 O O . ILE B 1 96 ? -2.447 3.723 8 1 98.75 96 ILE B O 1
ATOM 2018 N N . ASN B 1 97 ? -2.791 3.535 5.797 1 98.06 97 ASN B N 1
ATOM 2019 C CA . ASN B 1 97 ? -4.23 3.322 5.918 1 98.06 97 ASN B CA 1
ATOM 2020 C C . ASN B 1 97 ? -4.543 2.066 6.727 1 98.06 97 ASN B C 1
ATOM 2022 O O . ASN B 1 97 ? -5.461 2.066 7.547 1 98.06 97 ASN B O 1
ATOM 2026 N N . LEU B 1 98 ? -3.783 1.044 6.469 1 98.75 98 LEU B N 1
ATOM 2027 C CA . LEU B 1 98 ? -3.949 -0.212 7.195 1 98.75 98 LEU B CA 1
ATOM 2028 C C . LEU B 1 98 ? -3.793 0.002 8.695 1 98.75 98 LEU B C 1
ATOM 2030 O O . LEU B 1 98 ? -4.668 -0.378 9.477 1 98.75 98 LEU B O 1
ATOM 2034 N N . VAL B 1 99 ? -2.717 0.658 9.109 1 98.88 99 VAL B N 1
ATOM 2035 C CA . VAL B 1 99 ? -2.387 0.807 10.523 1 98.88 99 VAL B CA 1
ATOM 2036 C C . VAL B 1 99 ? -3.426 1.692 11.211 1 98.88 99 VAL B C 1
ATOM 2038 O O . VAL B 1 99 ? -3.896 1.377 12.305 1 98.88 99 VAL B O 1
ATOM 2041 N N . ILE B 1 100 ? -3.818 2.768 10.531 1 98.75 100 ILE B N 1
ATOM 2042 C CA . ILE B 1 100 ? -4.801 3.701 11.07 1 98.75 100 ILE B CA 1
ATOM 2043 C C . ILE B 1 100 ? -6.113 2.969 11.336 1 98.75 100 ILE B C 1
ATOM 2045 O O . ILE B 1 100 ? -6.672 3.059 12.438 1 98.75 100 ILE B O 1
ATOM 2049 N N . TYR B 1 101 ? -6.559 2.229 10.406 1 98.62 101 TYR B N 1
ATOM 2050 C CA . TYR B 1 101 ? -7.859 1.583 10.57 1 98.62 101 TYR B CA 1
ATOM 2051 C C . TYR B 1 101 ? -7.77 0.418 11.547 1 98.62 101 TYR B C 1
ATOM 2053 O O . TYR B 1 101 ? -8.656 0.234 12.391 1 98.62 101 TYR B O 1
ATOM 2061 N N . ARG B 1 102 ? -6.73 -0.351 11.344 1 98.38 102 ARG B N 1
ATOM 2062 C CA . ARG B 1 102 ? -6.527 -1.51 12.211 1 98.38 102 ARG B CA 1
ATOM 2063 C C . ARG B 1 102 ? -6.508 -1.102 13.68 1 98.38 102 ARG B C 1
ATOM 2065 O O . ARG B 1 102 ? -7.051 -1.805 14.531 1 98.38 102 ARG B O 1
ATOM 2072 N N . GLU B 1 103 ? -6.012 0.078 13.977 1 98.38 103 GLU B N 1
ATOM 2073 C CA . GLU B 1 103 ? -5.754 0.432 15.375 1 98.38 103 GLU B CA 1
ATOM 2074 C C . GLU B 1 103 ? -6.805 1.4 15.898 1 98.38 103 GLU B C 1
ATOM 2076 O O . GLU B 1 103 ? -7.129 1.387 17.094 1 98.38 103 GLU B O 1
ATOM 2081 N N . LYS B 1 104 ? -7.309 2.281 15.016 1 98.44 104 LYS B N 1
ATOM 2082 C CA . LYS B 1 104 ? -8.164 3.348 15.523 1 98.44 104 LYS B CA 1
ATOM 2083 C C . LYS B 1 104 ? -9.547 3.305 14.859 1 98.44 104 LYS B C 1
ATOM 2085 O O . LYS B 1 104 ? -10.445 4.059 15.242 1 98.44 104 LYS B O 1
ATOM 2090 N N . SER B 1 105 ? -9.719 2.4 13.875 1 98.19 105 SER B N 1
ATOM 2091 C CA . SER B 1 105 ? -10.961 2.285 13.125 1 98.19 105 SER B CA 1
ATOM 2092 C C . SER B 1 105 ? -11.383 3.629 12.539 1 98.19 105 SER B C 1
ATOM 2094 O O . SER B 1 105 ? -12.578 3.939 12.477 1 98.19 105 SER B O 1
ATOM 2096 N N . ILE B 1 106 ? -10.359 4.449 12.164 1 98.12 106 ILE B N 1
ATOM 2097 C CA . ILE B 1 106 ? -10.617 5.773 11.609 1 98.12 106 ILE B CA 1
ATOM 2098 C C . ILE B 1 106 ? -10.461 5.73 10.094 1 98.12 106 ILE B C 1
ATOM 2100 O O . ILE B 1 106 ? -9.523 5.117 9.57 1 98.12 106 ILE B O 1
ATOM 2104 N N . GLN B 1 107 ? -11.398 6.316 9.359 1 96.81 107 GLN B N 1
ATOM 2105 C CA . GLN B 1 107 ? -11.266 6.609 7.938 1 96.81 107 GLN B CA 1
ATOM 2106 C C . GLN B 1 107 ? -10.734 8.023 7.715 1 96.81 107 GLN B C 1
ATOM 2108 O O . GLN B 1 107 ? -11.375 9 8.102 1 96.81 107 GLN B O 1
ATOM 2113 N N . PRO B 1 108 ? -9.609 8.133 7.102 1 96.88 108 PRO B N 1
ATOM 2114 C CA . PRO B 1 108 ? -9.07 9.477 6.902 1 96.88 108 PRO B CA 1
ATOM 2115 C C . PRO B 1 108 ? -9.875 10.289 5.887 1 96.88 108 PRO B C 1
ATOM 2117 O O . PRO B 1 108 ? -10.461 9.719 4.957 1 96.88 108 PRO B O 1
ATOM 2120 N N . VAL B 1 109 ? -9.852 11.562 6.105 1 96.25 109 VAL B N 1
ATOM 2121 C CA . VAL B 1 109 ? -10.273 12.508 5.074 1 96.25 109 VAL B CA 1
ATOM 2122 C C . VAL B 1 109 ? -9.141 12.727 4.078 1 96.25 109 VAL B C 1
ATOM 2124 O O . VAL B 1 109 ? -8.055 13.188 4.449 1 96.25 109 VAL B O 1
ATOM 2127 N N . PHE B 1 110 ? -9.438 12.391 2.852 1 95.56 110 PHE B N 1
ATOM 2128 C CA . PHE B 1 110 ? -8.422 12.602 1.823 1 95.56 110 PHE B CA 1
ATOM 2129 C C . PHE B 1 110 ? -8.617 13.953 1.142 1 95.56 110 PHE B C 1
ATOM 2131 O O . PHE B 1 110 ? -9.734 14.312 0.776 1 95.56 110 PHE B O 1
ATOM 2138 N N . LEU B 1 111 ? -7.508 14.633 1.016 1 96.19 111 LEU B N 1
ATOM 2139 C CA . LEU B 1 111 ? -7.566 15.969 0.43 1 96.19 111 LEU B CA 1
ATOM 2140 C C . LEU B 1 111 ? -6.652 16.062 -0.787 1 96.19 111 LEU B C 1
ATOM 2142 O O . LEU B 1 111 ? -5.551 15.508 -0.791 1 96.19 111 LEU B O 1
ATOM 2146 N N . HIS B 1 112 ? -7.094 16.797 -1.775 1 93.38 112 HIS B N 1
ATOM 2147 C CA . HIS B 1 112 ? -6.211 17.188 -2.869 1 93.38 112 HIS B CA 1
ATOM 2148 C C . HIS B 1 112 ? -5.25 18.281 -2.438 1 93.38 112 HIS B C 1
ATOM 2150 O O . HIS B 1 112 ? -5.617 19.156 -1.646 1 93.38 112 HIS B O 1
ATOM 2156 N N . GLN B 1 113 ? -4.168 18.266 -3.051 1 93.81 113 GLN B N 1
ATOM 2157 C CA . GLN B 1 113 ? -3.176 19.281 -2.746 1 93.81 113 GLN B CA 1
ATOM 2158 C C . GLN B 1 113 ? -3.746 20.688 -2.965 1 93.81 113 GLN B C 1
ATOM 2160 O O . GLN B 1 113 ? -3.604 21.562 -2.107 1 93.81 113 GLN B O 1
ATOM 2165 N N . SER B 1 114 ? -4.422 20.797 -4.074 1 93.62 114 SER B N 1
ATOM 2166 C CA . SER B 1 114 ? -4.98 22.109 -4.402 1 93.62 114 SER B CA 1
ATOM 2167 C C . SER B 1 114 ? -6.012 22.547 -3.365 1 93.62 114 SER B C 1
ATOM 2169 O O . SER B 1 114 ? -6.113 23.734 -3.047 1 93.62 114 SER B O 1
ATOM 2171 N N . SER B 1 115 ? -6.746 21.609 -2.736 1 95.44 115 SER B N 1
ATOM 2172 C CA . SER B 1 115 ? -7.82 21.938 -1.807 1 95.44 115 SER B CA 1
ATOM 2173 C C . SER B 1 115 ? -7.27 22.453 -0.485 1 95.44 115 SER B C 1
ATOM 2175 O O . SER B 1 115 ? -7.734 23.484 0.027 1 95.44 115 SER B O 1
ATOM 2177 N N . TRP B 1 116 ? -6.234 21.734 0.006 1 95.69 116 TRP B N 1
ATOM 2178 C CA . TRP B 1 116 ? -5.754 22.203 1.303 1 95.69 116 TRP B CA 1
ATOM 2179 C C . TRP B 1 116 ? -4.875 23.438 1.145 1 95.69 116 TRP B C 1
ATOM 2181 O O . TRP B 1 116 ? -4.84 24.312 2.025 1 95.69 116 TRP B O 1
ATOM 2191 N N . LYS B 1 117 ? -4.219 23.656 0.013 1 96.56 117 LYS B N 1
ATOM 2192 C CA . LYS B 1 117 ? -3.475 24.891 -0.239 1 96.56 117 LYS B CA 1
ATOM 2193 C C . LYS B 1 117 ? -4.418 26.078 -0.377 1 96.56 117 LYS B C 1
ATOM 2195 O O . LYS B 1 117 ? -4.133 27.156 0.141 1 96.56 117 LYS B O 1
ATOM 2200 N N . CYS B 1 118 ? -5.508 25.875 -1.035 1 94.94 118 CYS B N 1
ATOM 2201 C CA . CYS B 1 118 ? -6.5 26.922 -1.187 1 94.94 118 CYS B CA 1
ATOM 2202 C C . CYS B 1 118 ? -7.066 27.344 0.166 1 94.94 118 CYS B C 1
ATOM 2204 O O . CYS B 1 118 ? -7.324 28.531 0.398 1 94.94 118 CYS B O 1
ATOM 2206 N N . HIS B 1 119 ? -7.238 26.375 0.98 1 94.75 119 HIS B N 1
ATOM 2207 C CA . HIS B 1 119 ? -7.703 26.672 2.328 1 94.75 119 HIS B CA 1
ATOM 2208 C C . HIS B 1 119 ? -6.77 27.656 3.031 1 94.75 119 HIS B C 1
ATOM 2210 O O . HIS B 1 119 ? -7.219 28.5 3.814 1 94.75 119 HIS B O 1
ATOM 2216 N N . LEU B 1 120 ? -5.453 27.547 2.775 1 92.88 120 LEU B N 1
ATOM 2217 C CA . LEU B 1 120 ? -4.469 28.422 3.383 1 92.88 120 LEU B CA 1
ATOM 2218 C C . LEU B 1 120 ? -4.461 29.781 2.688 1 92.88 120 LEU B C 1
ATOM 2220 O O . LEU B 1 120 ? -3.959 30.766 3.24 1 92.88 120 LEU B O 1
ATOM 2224 N N . GLY B 1 121 ? -4.934 29.797 1.347 1 91.81 121 GLY B N 1
ATOM 2225 C CA . GLY B 1 121 ? -5.02 31.094 0.683 1 91.81 121 GLY B CA 1
ATOM 2226 C C . GLY B 1 121 ? -4.543 31.047 -0.756 1 91.81 121 GLY B C 1
ATOM 2227 O O . GLY B 1 121 ? -4.926 31.906 -1.566 1 91.81 121 GLY B O 1
ATOM 2228 N N . ASN B 1 122 ? -3.699 30.062 -1.079 1 91.56 122 ASN B N 1
ATOM 2229 C CA . ASN B 1 122 ? -3.092 30 -2.404 1 91.56 122 ASN B CA 1
ATOM 2230 C C . ASN B 1 122 ? -2.91 28.562 -2.869 1 91.56 122 ASN B C 1
ATOM 2232 O O . ASN B 1 122 ? -1.994 27.875 -2.422 1 91.56 122 ASN B O 1
ATOM 2236 N N . GLY B 1 123 ? -3.602 28.188 -3.883 1 92.12 123 GLY B N 1
ATOM 2237 C CA . GLY B 1 123 ? -3.611 26.812 -4.379 1 92.12 123 GLY B CA 1
ATOM 2238 C C . GLY B 1 123 ? -2.307 26.406 -5.039 1 92.12 123 GLY B C 1
ATOM 2239 O O . GLY B 1 123 ? -2.045 25.219 -5.23 1 92.12 123 GLY B O 1
ATOM 2240 N N . LYS B 1 124 ? -1.497 27.375 -5.355 1 92.69 124 LYS B N 1
ATOM 2241 C CA . LYS B 1 124 ? -0.252 27.094 -6.07 1 92.69 124 LYS B CA 1
ATOM 2242 C C . LYS B 1 124 ? 0.961 27.406 -5.199 1 92.69 124 LYS B C 1
ATOM 2244 O O . LYS B 1 124 ? 2.082 27.516 -5.699 1 92.69 124 LYS B O 1
ATOM 2249 N N . ALA B 1 125 ? 0.713 27.578 -3.891 1 94.5 125 ALA B N 1
ATOM 2250 C CA . ALA B 1 125 ? 1.775 27.953 -2.967 1 94.5 125 ALA B CA 1
ATOM 2251 C C . ALA B 1 125 ? 2.891 26.922 -2.943 1 94.5 125 ALA B C 1
ATOM 2253 O O . ALA B 1 125 ? 2.625 25.719 -2.963 1 94.5 125 ALA B O 1
ATOM 2254 N N . ASN B 1 126 ? 4.137 27.406 -2.992 1 95.06 126 ASN B N 1
ATOM 2255 C CA . ASN B 1 126 ? 5.25 26.484 -2.77 1 95.06 126 ASN B CA 1
ATOM 2256 C C . ASN B 1 126 ? 5.477 26.234 -1.281 1 95.06 126 ASN B C 1
ATOM 2258 O O . ASN B 1 126 ? 4.73 26.734 -0.44 1 95.06 126 ASN B O 1
ATOM 2262 N N . LYS B 1 127 ? 6.422 25.344 -0.969 1 94.19 127 LYS B N 1
ATOM 2263 C CA . LYS B 1 127 ? 6.582 24.891 0.409 1 94.19 127 LYS B CA 1
ATOM 2264 C C . LYS B 1 127 ? 6.934 26.062 1.335 1 94.19 127 LYS B C 1
ATOM 2266 O O . LYS B 1 127 ? 6.465 26.109 2.473 1 94.19 127 LYS B O 1
ATOM 2271 N N . ALA B 1 128 ? 7.758 26.938 0.941 1 94.75 128 ALA B N 1
ATOM 2272 C CA . ALA B 1 128 ? 8.133 28.109 1.744 1 94.75 128 ALA B CA 1
ATOM 2273 C C . ALA B 1 128 ? 6.926 29 2.008 1 94.75 128 ALA B C 1
ATOM 2275 O O . ALA B 1 128 ? 6.773 29.531 3.107 1 94.75 128 ALA B O 1
ATOM 2276 N N . GLU B 1 129 ? 6.121 29.219 1.014 1 95.56 129 GLU B N 1
ATOM 2277 C CA . GLU B 1 129 ? 4.902 30 1.152 1 95.56 129 GLU B CA 1
ATOM 2278 C C . GLU B 1 129 ? 3.928 29.359 2.129 1 95.56 129 GLU B C 1
ATOM 2280 O O . GLU B 1 129 ? 3.314 30.031 2.953 1 95.56 129 GLU B O 1
ATOM 2285 N N . VAL B 1 130 ? 3.809 28.062 2.041 1 96.31 130 VAL B N 1
ATOM 2286 C CA . VAL B 1 130 ? 2.957 27.328 2.967 1 96.31 130 VAL B CA 1
ATOM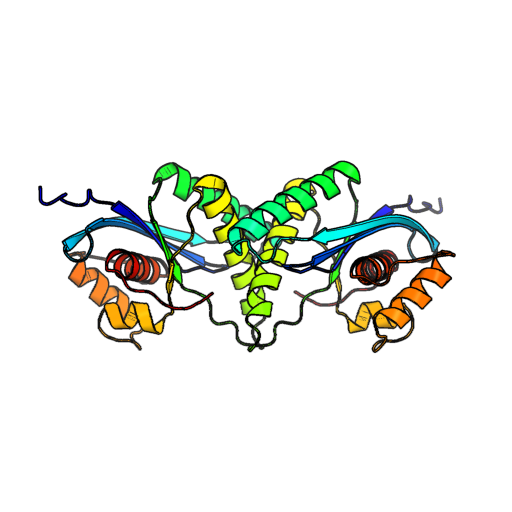 2287 C C . VAL B 1 130 ? 3.482 27.484 4.391 1 96.31 130 VAL B C 1
ATOM 2289 O O . VAL B 1 130 ? 2.711 27.75 5.316 1 96.31 130 VAL B O 1
ATOM 2292 N N . ALA B 1 131 ? 4.785 27.391 4.555 1 96.44 131 ALA B N 1
ATOM 2293 C CA . ALA B 1 131 ? 5.402 27.531 5.867 1 96.44 131 ALA B CA 1
ATOM 2294 C C . ALA B 1 131 ? 5.094 28.906 6.465 1 96.44 131 ALA B C 1
ATOM 2296 O O . ALA B 1 131 ? 4.758 29.016 7.648 1 96.44 131 ALA B O 1
ATOM 2297 N N . ALA B 1 132 ? 5.188 29.875 5.633 1 95.12 132 ALA B N 1
ATOM 2298 C CA . ALA B 1 132 ? 4.918 31.25 6.082 1 95.12 132 ALA B CA 1
ATOM 2299 C C . ALA B 1 132 ? 3.471 31.391 6.539 1 95.12 132 ALA B C 1
ATOM 2301 O O . ALA B 1 132 ? 3.199 32 7.57 1 95.12 132 ALA B O 1
ATOM 2302 N N . MET B 1 133 ? 2.562 30.828 5.805 1 94.62 133 MET B N 1
ATOM 2303 C CA . MET B 1 133 ? 1.146 30.906 6.145 1 94.62 133 MET B CA 1
ATOM 2304 C C . MET B 1 133 ? 0.854 30.156 7.441 1 94.62 133 MET B C 1
ATOM 2306 O O . MET B 1 133 ? 0.125 30.656 8.297 1 94.62 133 MET B O 1
ATOM 2310 N N . VAL B 1 134 ? 1.481 29.016 7.559 1 95.31 134 VAL B N 1
ATOM 2311 C CA . VAL B 1 134 ? 1.305 28.203 8.758 1 95.31 134 VAL B CA 1
ATOM 2312 C C . VAL B 1 134 ? 1.881 28.938 9.969 1 95.31 134 VAL B C 1
ATOM 2314 O O . VAL B 1 134 ? 1.251 28.984 11.031 1 95.31 134 VAL B O 1
ATOM 2317 N N . GLN B 1 135 ? 3.057 29.516 9.805 1 95.12 135 GLN B N 1
ATOM 2318 C CA . GLN B 1 135 ? 3.693 30.281 10.867 1 95.12 135 GLN B CA 1
ATOM 2319 C C . GLN B 1 135 ? 2.797 31.422 11.336 1 95.12 135 GLN B C 1
ATOM 2321 O O . GLN B 1 135 ? 2.631 31.641 12.539 1 95.12 135 GLN B O 1
ATOM 2326 N N . ASN B 1 136 ? 2.264 32.094 10.438 1 92.62 136 ASN B N 1
ATOM 2327 C CA . ASN B 1 136 ? 1.389 33.219 10.75 1 92.62 136 ASN B CA 1
ATOM 2328 C C . ASN B 1 136 ? 0.116 32.75 11.453 1 92.62 136 ASN B C 1
ATOM 2330 O O . ASN B 1 136 ? -0.322 33.375 12.422 1 92.62 136 ASN B O 1
ATOM 2334 N N . PHE B 1 137 ? -0.43 31.703 11 1 91.5 137 PHE B N 1
ATOM 2335 C CA . PHE B 1 137 ? -1.679 31.188 11.555 1 91.5 137 PHE B CA 1
ATOM 2336 C C . PHE B 1 137 ? -1.506 30.797 13.016 1 91.5 137 PHE B C 1
ATOM 2338 O O . PHE B 1 137 ? -2.352 31.109 13.852 1 91.5 137 PHE B O 1
ATOM 2345 N N . PHE B 1 138 ? -0.396 30.141 13.297 1 93.56 138 PHE B N 1
ATOM 2346 C CA . PHE B 1 138 ? -0.217 29.578 14.625 1 93.56 138 PHE B CA 1
ATOM 2347 C C . PHE B 1 138 ? 0.654 30.469 15.492 1 93.56 138 PHE B C 1
ATOM 2349 O O . PHE B 1 138 ? 0.893 30.172 16.656 1 93.56 138 PHE B O 1
ATOM 2356 N N . GLY B 1 139 ? 1.157 31.531 14.953 1 92.38 139 GLY B N 1
ATOM 2357 C CA . GLY B 1 139 ? 2.025 32.438 15.695 1 92.38 139 GLY B CA 1
ATOM 2358 C C . GLY B 1 139 ? 3.361 31.797 16.062 1 92.38 139 GLY B C 1
ATOM 2359 O O . GLY B 1 139 ? 3.854 31.984 17.172 1 92.38 139 GLY B O 1
ATOM 2360 N N . LEU B 1 140 ? 3.896 31.047 15.102 1 92.19 140 LEU B N 1
ATOM 2361 C CA . LEU B 1 140 ? 5.172 30.375 15.344 1 92.19 140 LEU B CA 1
ATOM 2362 C C . LEU B 1 140 ? 6.336 31.281 14.945 1 92.19 140 LEU B C 1
ATOM 2364 O O . LEU B 1 140 ? 6.262 32 13.945 1 92.19 140 LEU B O 1
ATOM 2368 N N . GLU B 1 141 ? 7.371 31.266 15.789 1 89.44 141 GLU B N 1
ATOM 2369 C CA . GLU B 1 141 ? 8.562 32.062 15.469 1 89.44 141 GLU B CA 1
ATOM 2370 C C . GLU B 1 141 ? 9.391 31.375 14.383 1 89.44 141 GLU B C 1
ATOM 2372 O O . GLU B 1 141 ? 9.945 32.062 13.516 1 89.44 141 GLU B O 1
ATOM 2377 N N . ASP B 1 142 ? 9.469 30.062 14.5 1 90 142 ASP B N 1
ATOM 2378 C CA . ASP B 1 142 ? 10.25 29.297 13.531 1 90 142 ASP B CA 1
ATOM 2379 C C . ASP B 1 142 ? 9.539 28 13.164 1 90 142 ASP B C 1
ATOM 2381 O O . ASP B 1 142 ? 8.844 27.406 13.992 1 90 142 ASP B O 1
ATOM 2385 N N . LEU B 1 143 ? 9.586 27.672 11.93 1 91.88 143 LEU B N 1
ATOM 2386 C CA . LEU B 1 143 ? 9.062 26.422 11.398 1 91.88 143 LEU B CA 1
ATOM 2387 C C . LEU B 1 143 ? 9.984 25.844 10.328 1 91.88 143 LEU B C 1
ATOM 2389 O O . LEU B 1 143 ? 10.336 26.547 9.367 1 91.88 143 LEU B O 1
ATOM 2393 N N . PRO B 1 144 ? 10.477 24.641 10.609 1 90.31 144 PRO B N 1
ATOM 2394 C CA . PRO B 1 144 ? 11.305 24.062 9.547 1 90.31 144 PRO B CA 1
ATOM 2395 C C . PRO B 1 144 ? 10.555 23.922 8.227 1 90.31 144 PRO B C 1
ATOM 2397 O O . PRO B 1 144 ? 9.359 23.625 8.211 1 90.31 144 PRO B O 1
ATOM 2400 N N . ILE B 1 145 ? 11.273 24.156 7.145 1 92.06 145 ILE B N 1
ATOM 2401 C CA . ILE B 1 145 ? 10.672 24.031 5.82 1 92.06 145 ILE B CA 1
ATOM 2402 C C . ILE B 1 145 ? 10.867 22.625 5.293 1 92.06 145 ILE B C 1
ATOM 2404 O O . ILE B 1 145 ? 11.781 22.359 4.504 1 92.06 145 ILE B O 1
ATOM 2408 N N . ASP B 1 146 ? 10.016 21.719 5.789 1 93.38 146 ASP B N 1
ATOM 2409 C CA . ASP B 1 146 ? 10.047 20.312 5.363 1 93.38 146 ASP B CA 1
ATOM 2410 C C . ASP B 1 146 ? 8.641 19.75 5.246 1 93.38 146 ASP B C 1
ATOM 2412 O O . ASP B 1 146 ? 7.664 20.5 5.156 1 93.38 146 ASP B O 1
ATOM 2416 N N . ASP B 1 147 ? 8.531 18.469 5.188 1 94.81 147 ASP B N 1
ATOM 2417 C CA . ASP B 1 147 ? 7.262 17.828 4.867 1 94.81 147 ASP B CA 1
ATOM 2418 C C . ASP B 1 147 ? 6.281 17.938 6.031 1 94.81 147 ASP B C 1
ATOM 2420 O O . ASP B 1 147 ? 5.078 17.734 5.859 1 94.81 147 ASP B O 1
ATOM 2424 N N . SER B 1 148 ? 6.75 18.328 7.195 1 97.25 148 SER B N 1
ATOM 2425 C CA . SER B 1 148 ? 5.84 18.531 8.32 1 97.25 148 SER B CA 1
ATOM 2426 C C . SER B 1 148 ? 4.938 19.734 8.102 1 97.25 148 SER B C 1
ATOM 2428 O O . SER B 1 148 ? 3.801 19.766 8.578 1 97.25 148 SER B O 1
ATOM 2430 N N . VAL B 1 149 ? 5.441 20.719 7.332 1 97 149 VAL B N 1
ATOM 2431 C CA . VAL B 1 149 ? 4.672 21.922 7.055 1 97 149 VAL B CA 1
ATOM 2432 C C . VAL B 1 149 ? 3.395 21.562 6.301 1 97 149 VAL B C 1
ATOM 2434 O O . VAL B 1 149 ? 2.305 22.016 6.656 1 97 149 VAL B O 1
ATOM 2437 N N . ASP B 1 150 ? 3.549 20.734 5.305 1 97.31 150 ASP B N 1
ATOM 2438 C CA . ASP B 1 150 ? 2.381 20.281 4.547 1 97.31 150 ASP B CA 1
ATOM 2439 C C . ASP B 1 150 ? 1.401 19.531 5.438 1 97.31 150 ASP B C 1
ATOM 2441 O O . ASP B 1 150 ? 0.188 19.719 5.344 1 97.31 150 ASP B O 1
ATOM 2445 N N . ALA B 1 151 ? 1.937 18.719 6.316 1 98.38 151 ALA B N 1
ATOM 2446 C CA . ALA B 1 151 ? 1.095 17.938 7.223 1 98.38 151 ALA B CA 1
ATOM 2447 C C . ALA B 1 151 ? 0.282 18.844 8.141 1 98.38 151 ALA B C 1
ATOM 2449 O O . ALA B 1 151 ? -0.884 18.562 8.422 1 98.38 151 ALA B O 1
ATOM 2450 N N . ILE B 1 152 ? 0.911 19.922 8.625 1 98 152 ILE B N 1
ATOM 2451 C CA . ILE B 1 152 ? 0.21 20.875 9.469 1 98 152 ILE B CA 1
ATOM 2452 C C . ILE B 1 152 ? -0.954 21.5 8.695 1 98 152 ILE B C 1
ATOM 2454 O O . ILE B 1 152 ? -2.076 21.562 9.195 1 98 152 ILE B O 1
ATOM 2458 N N . ALA B 1 153 ? -0.659 21.891 7.445 1 97.31 153 ALA B N 1
ATOM 2459 C CA . ALA B 1 153 ? -1.679 22.5 6.598 1 97.31 153 ALA B CA 1
ATOM 2460 C C . ALA B 1 153 ? -2.814 21.516 6.312 1 97.31 153 ALA B C 1
ATOM 2462 O O . ALA B 1 153 ? -3.986 21.891 6.324 1 97.31 153 ALA B O 1
ATOM 2463 N N . ILE B 1 154 ? -2.471 20.312 6.086 1 97.94 154 ILE B N 1
ATOM 2464 C CA . ILE B 1 154 ? -3.439 19.266 5.809 1 97.94 154 ILE B CA 1
ATOM 2465 C C . ILE B 1 154 ? -4.34 19.062 7.027 1 97.94 154 ILE B C 1
ATOM 2467 O O . ILE B 1 154 ? -5.566 19.016 6.898 1 97.94 154 ILE B O 1
ATOM 2471 N N . ALA B 1 155 ? -3.762 18.938 8.219 1 98 155 ALA B N 1
ATOM 2472 C CA . ALA B 1 155 ? -4.531 18.781 9.453 1 98 155 ALA B CA 1
ATOM 2473 C C . ALA B 1 155 ? -5.48 19.969 9.664 1 98 155 ALA B C 1
ATOM 2475 O O . ALA B 1 155 ? -6.641 19.781 10.031 1 98 155 ALA B O 1
ATOM 2476 N N . LEU B 1 156 ? -4.965 21.156 9.43 1 96.62 156 LEU B N 1
ATOM 2477 C CA . LEU B 1 156 ? -5.762 22.375 9.594 1 96.62 156 LEU B CA 1
ATOM 2478 C C . LEU B 1 156 ? -6.957 22.375 8.648 1 96.62 156 LEU B C 1
ATOM 2480 O O . LEU B 1 156 ? -8.078 22.703 9.062 1 96.62 156 LEU B O 1
ATOM 2484 N N . ALA B 1 157 ? -6.664 22.016 7.402 1 96.88 157 ALA B N 1
ATOM 2485 C CA . ALA B 1 157 ? -7.742 21.953 6.418 1 96.88 157 ALA B CA 1
ATOM 2486 C C . ALA B 1 157 ? -8.805 20.938 6.832 1 96.88 157 ALA B C 1
ATOM 2488 O O . ALA B 1 157 ? -10 21.234 6.789 1 96.88 157 ALA B O 1
ATOM 2489 N N . GLY B 1 158 ? -8.367 19.75 7.273 1 96.88 158 GLY B N 1
ATOM 2490 C CA . GLY B 1 158 ? -9.305 18.75 7.758 1 96.88 158 GLY B CA 1
ATOM 2491 C C . GLY B 1 158 ? -10.125 19.234 8.938 1 96.88 158 GLY B C 1
ATOM 2492 O O . GLY B 1 158 ? -11.352 19.078 8.945 1 96.88 158 GLY B O 1
ATOM 2493 N N . LEU B 1 159 ? -9.461 19.781 9.859 1 96.12 159 LEU B N 1
ATOM 2494 C CA . LEU B 1 159 ? -10.102 20.312 11.062 1 96.12 159 LEU B CA 1
ATOM 2495 C C . LEU B 1 159 ? -11.164 21.344 10.703 1 96.12 159 LEU B C 1
ATOM 2497 O O . LEU B 1 159 ? -12.242 21.359 11.297 1 96.12 159 LEU B O 1
ATOM 2501 N N . ASN B 1 160 ? -10.906 22.141 9.656 1 94.88 160 ASN B N 1
ATOM 2502 C CA . ASN B 1 160 ? -11.797 23.25 9.297 1 94.88 160 ASN B CA 1
ATOM 2503 C C . ASN B 1 160 ? -12.844 22.812 8.281 1 94.88 160 ASN B C 1
ATOM 2505 O O . ASN B 1 160 ? -13.508 23.641 7.668 1 94.88 160 ASN B O 1
ATOM 2509 N N . GLY B 1 161 ? -12.867 21.562 7.938 1 94.75 161 GLY B N 1
ATOM 2510 C CA . GLY B 1 161 ? -14.023 21.031 7.227 1 94.75 161 GLY B CA 1
ATOM 2511 C C . GLY B 1 161 ? -13.781 20.875 5.738 1 94.75 161 GLY B C 1
ATOM 2512 O O . GLY B 1 161 ? -14.711 20.594 4.98 1 94.75 161 GLY B O 1
ATOM 2513 N N . VAL B 1 162 ? -12.539 21.094 5.234 1 95.62 162 VAL B N 1
ATOM 2514 C CA . VAL B 1 162 ? -12.25 20.844 3.828 1 95.62 162 VAL B CA 1
ATOM 2515 C C . VAL B 1 162 ? -12.484 19.375 3.502 1 95.62 162 VAL B C 1
ATOM 2517 O O . VAL B 1 162 ? -12.047 18.484 4.242 1 95.62 162 VAL B O 1
ATOM 2520 N N . ARG B 1 163 ? -13.227 19.141 2.348 1 95.81 163 ARG B N 1
ATOM 2521 C CA . ARG B 1 163 ? -13.523 17.766 1.917 1 95.81 163 ARG B CA 1
ATOM 2522 C C . ARG B 1 163 ? -13.453 17.656 0.398 1 95.81 163 ARG B C 1
ATOM 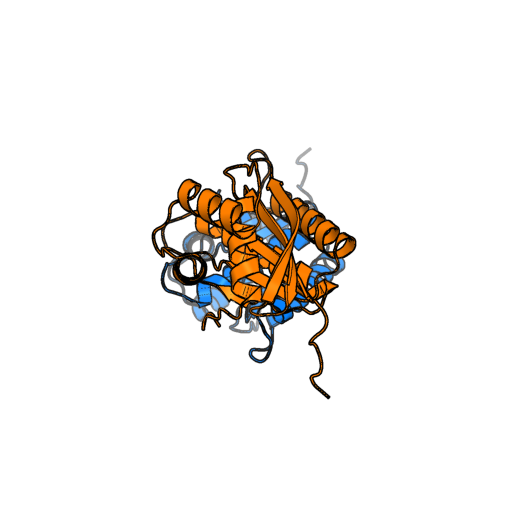2524 O O . ARG B 1 163 ? -13.836 18.578 -0.32 1 95.81 163 ARG B O 1
ATOM 2531 N N . ASN B 1 164 ? -12.883 16.562 0.001 1 91.44 164 ASN B N 1
ATOM 2532 C CA . ASN B 1 164 ? -12.898 16.203 -1.413 1 91.44 164 ASN B CA 1
ATOM 2533 C C . ASN B 1 164 ? -13.617 14.875 -1.651 1 91.44 164 ASN B C 1
ATOM 2535 O O . ASN B 1 164 ? -13.734 14.055 -0.74 1 91.44 164 ASN B O 1
ATOM 2539 N N . ASP B 1 165 ? -14.133 14.727 -2.896 1 79.19 165 ASP B N 1
ATOM 2540 C CA . ASP B 1 165 ? -14.727 13.453 -3.293 1 79.19 165 ASP B CA 1
ATOM 2541 C C . ASP B 1 165 ? -13.68 12.523 -3.91 1 79.19 165 ASP B C 1
ATOM 2543 O O . ASP B 1 165 ? -13.578 12.422 -5.137 1 79.19 165 ASP B O 1
ATOM 2547 N N . ILE B 1 166 ? -12.758 11.969 -3.092 1 72.81 166 ILE B N 1
ATOM 2548 C CA . ILE B 1 166 ? -11.664 11.125 -3.559 1 72.81 166 ILE B CA 1
ATOM 2549 C C . ILE B 1 166 ? -11.984 9.664 -3.252 1 72.81 166 ILE B C 1
ATOM 2551 O O . ILE B 1 166 ? -12.203 9.297 -2.096 1 72.81 166 ILE B O 1
ATOM 2555 N N . GLY B 1 167 ? -13.219 8.961 -3.482 1 56.69 167 GLY B N 1
ATOM 2556 C CA . GLY B 1 167 ? -13.531 7.57 -3.188 1 56.69 167 GLY B CA 1
ATOM 2557 C C . GLY B 1 167 ? -13.242 6.633 -4.344 1 56.69 167 GLY B C 1
ATOM 2558 O O . GLY B 1 167 ? -13.164 7.066 -5.496 1 56.69 167 GLY B O 1
#

Radius of gyration: 22.59 Å; Cα contacts (8 Å, |Δi|>4): 722; chains: 2; bounding box: 56×67×50 Å

Sequence (334 aa):
MDQTEAAQRWLGIDPGLAIIGWAILDGQPDLSAHLVDYGIIETSKNLSTPERLVEIEQDIHVLLEEFSPQAIAMEMPFFSRQIKAAGGVMQALGVINLVIYREKSIQPVFLHQSSWKCHLGNGKANKAEVAAMVQNFFGLEDLPIDDSVDAIAIALAGLNGVRNDIGMDQTEAAQRWLGIDPGLAIIGWAILDGQPDLSAHLVDYGIIETSKNLSTPERLVEIEQDIHVLLEEFSPQAIAMEMPFFSRQIKAAGGVMQALGVINLVIYREKSIQPVFLHQSSWKCHLGNGKANKAEVAAMVQNFFGLEDLPIDDSVDAIAIALAGLNGVRNDIG